Protein AF-A0A650EJQ6-F1 (afdb_monomer_lite)

Sequence (196 aa):
MEVRNNTPSFGMAFVKPKPEDISGFTKHVIKGRKPKMIARGLTQLQKQHAKDKYVDIHYLPDAKGFSVIPKANTDVDRAIIEEAMGGTSRPFYSDTVKPTKLDIVLDSTNAELEKLEKAKASKYKLGFAAVKYVAKAVREFVRIYVSPKNILPADLRAASEEATRVEQAVAKRLANDAAKEKIRIANEKLINNSLK

pLDDT: mean 74.1, std 13.62, range [30.61, 91.44]

Secondary structure (DSSP, 8-state):
---------S--SBPPPPGGGHHHHHHHHHTTS-HHHHHHHHHHHHHHHTT-SSEEEEEETTTTEEEEEE-SS-SS-HHHHHHHHTSS-EEEETTTSPPPHHHHHHHHHHHHHHHHHHTT--HHHHHHHHHHHHHHHHHHHHHHHH-GGGGS-HHHHHHHHHHHHHHHHHHHHHHHHHHHHHHHHHHHHHHHHH--

Radius of gyration: 23.93 Å; chains: 1; bounding box: 61×29×82 Å

Structure (mmCIF, N/CA/C/O backbone):
data_AF-A0A650EJQ6-F1
#
_entry.id   AF-A0A650EJQ6-F1
#
loop_
_atom_site.group_PDB
_atom_site.id
_atom_site.type_symbol
_atom_site.label_atom_id
_atom_site.label_alt_id
_atom_site.label_comp_id
_atom_site.label_asym_id
_atom_site.label_entity_id
_atom_site.label_seq_id
_atom_site.pdbx_PDB_ins_code
_atom_site.Cartn_x
_atom_site.Cartn_y
_atom_site.Cartn_z
_atom_site.occupancy
_atom_site.B_iso_or_equiv
_atom_site.auth_seq_id
_atom_site.auth_comp_id
_atom_site.auth_asym_id
_atom_site.auth_atom_id
_atom_site.pdbx_PDB_model_num
ATOM 1 N N . MET A 1 1 ? -20.949 2.215 -27.165 1.00 43.81 1 MET A N 1
ATOM 2 C CA . MET A 1 1 ? -19.519 2.591 -27.090 1.00 43.81 1 MET A CA 1
ATOM 3 C C . MET A 1 1 ? -19.429 4.013 -26.569 1.00 43.81 1 MET A C 1
ATOM 5 O O . MET A 1 1 ? -20.394 4.739 -26.737 1.00 43.81 1 MET A O 1
ATOM 9 N N . GLU A 1 2 ? -18.289 4.353 -25.964 1.00 30.61 2 GLU A N 1
ATOM 10 C CA . GLU A 1 2 ? -17.956 5.589 -25.228 1.00 30.61 2 GLU A CA 1
ATOM 11 C C . GLU A 1 2 ? -18.207 5.555 -23.711 1.00 30.61 2 GLU A C 1
ATOM 13 O O . GLU A 1 2 ? -19.160 6.121 -23.188 1.00 30.61 2 GLU A O 1
ATOM 18 N N . VAL A 1 3 ? -17.261 4.951 -22.983 1.00 33.47 3 VAL A N 1
ATOM 19 C CA . VAL A 1 3 ? -16.969 5.334 -21.593 1.00 33.47 3 VAL A CA 1
ATOM 20 C C . VAL A 1 3 ? -15.795 6.307 -21.659 1.00 33.47 3 VAL A C 1
ATOM 22 O O . VAL A 1 3 ? -14.631 5.909 -21.660 1.00 33.47 3 VAL A O 1
ATOM 25 N N . ARG A 1 4 ? -16.110 7.593 -21.836 1.00 30.88 4 ARG A N 1
ATOM 26 C CA . ARG A 1 4 ? -15.128 8.681 -21.866 1.00 30.88 4 ARG A CA 1
ATOM 27 C C . ARG A 1 4 ? -14.734 9.097 -20.447 1.00 30.88 4 ARG A C 1
ATOM 29 O O . ARG A 1 4 ? -15.582 9.414 -19.624 1.00 30.88 4 ARG A O 1
ATOM 36 N N . ASN A 1 5 ? -13.418 9.169 -20.263 1.00 39.69 5 ASN A N 1
ATOM 37 C CA . ASN A 1 5 ? -12.671 10.062 -19.379 1.00 39.69 5 ASN A CA 1
ATOM 38 C C . ASN A 1 5 ? -12.998 10.047 -17.882 1.00 39.69 5 ASN A C 1
ATOM 40 O O . ASN A 1 5 ? -13.670 10.928 -17.359 1.00 39.69 5 ASN A O 1
ATOM 44 N N . ASN A 1 6 ? -12.309 9.156 -17.171 1.00 38.00 6 ASN A N 1
ATOM 45 C CA . ASN A 1 6 ? -11.733 9.500 -15.874 1.00 38.00 6 ASN A CA 1
ATOM 46 C C . ASN A 1 6 ? -10.222 9.290 -15.964 1.00 38.00 6 ASN A C 1
ATOM 48 O O . ASN A 1 6 ? -9.695 8.284 -15.506 1.00 38.00 6 ASN A O 1
ATOM 52 N N . THR A 1 7 ? -9.527 10.219 -16.613 1.00 41.50 7 THR A N 1
ATOM 53 C CA . THR A 1 7 ? -8.073 10.353 -16.499 1.00 41.50 7 THR A CA 1
ATOM 54 C C . THR A 1 7 ? -7.791 11.109 -15.201 1.00 41.50 7 THR A C 1
ATOM 56 O O . THR A 1 7 ? -8.083 12.306 -15.136 1.00 41.50 7 THR A O 1
ATOM 59 N N . PRO A 1 8 ? -7.231 10.489 -14.146 1.00 40.75 8 PRO A N 1
ATOM 60 C CA . PRO A 1 8 ? -6.694 11.259 -13.044 1.00 40.75 8 PRO A CA 1
ATOM 61 C C . PRO A 1 8 ? -5.364 11.849 -13.516 1.00 40.75 8 PRO A C 1
ATOM 63 O O . PRO A 1 8 ? -4.387 11.140 -13.752 1.00 40.75 8 PRO A O 1
ATOM 66 N N . SER A 1 9 ? -5.374 13.168 -13.687 1.00 33.31 9 SER A N 1
ATOM 67 C CA . SER A 1 9 ? -4.204 14.041 -13.749 1.00 33.31 9 SER A CA 1
ATOM 68 C C . SER A 1 9 ? -3.118 13.605 -12.752 1.00 33.31 9 SER A C 1
ATOM 70 O O . SER A 1 9 ? -3.412 13.415 -11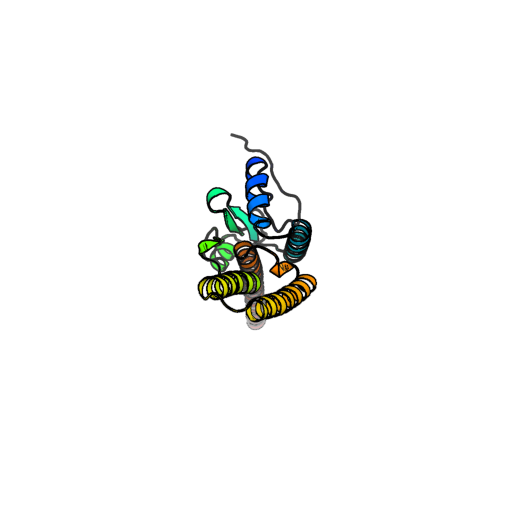.576 1.00 33.31 9 SER A O 1
ATOM 72 N N . PHE A 1 10 ? -1.885 13.486 -13.253 1.00 32.34 10 PHE A N 1
ATOM 73 C CA . PHE A 1 10 ? -0.589 13.484 -12.561 1.00 32.34 10 PHE A CA 1
ATOM 74 C C . PHE A 1 10 ? -0.594 13.280 -11.029 1.00 32.34 10 PHE A C 1
ATOM 76 O O . PHE A 1 10 ? -0.953 14.172 -10.264 1.00 32.34 10 PHE A O 1
ATOM 83 N N . GLY A 1 11 ? -0.041 12.144 -10.583 1.00 39.38 11 GLY A N 1
ATOM 84 C CA . GLY A 1 11 ? 0.554 12.023 -9.244 1.00 39.38 11 GLY A CA 1
ATOM 85 C C . GLY A 1 11 ? -0.337 11.503 -8.114 1.00 39.38 11 GLY A C 1
ATOM 86 O O . GLY A 1 11 ? -0.018 11.745 -6.950 1.00 39.38 11 GLY A O 1
ATOM 87 N N . MET A 1 12 ? -1.425 10.780 -8.393 1.00 50.41 12 MET A N 1
ATOM 88 C CA . MET A 1 12 ? -2.159 10.093 -7.326 1.00 50.41 12 MET A CA 1
ATOM 89 C C . MET A 1 12 ? -1.804 8.612 -7.268 1.00 50.41 12 MET A C 1
ATOM 91 O O . MET A 1 12 ? -2.312 7.832 -8.052 1.00 50.41 12 MET A O 1
ATOM 95 N N . ALA A 1 13 ? -1.030 8.244 -6.249 1.00 60.66 13 ALA A N 1
ATOM 96 C CA . ALA A 1 13 ? -0.775 6.885 -5.757 1.00 60.66 13 ALA A CA 1
ATOM 97 C C . ALA A 1 13 ? -2.003 5.986 -5.514 1.00 60.66 13 ALA A C 1
ATOM 99 O O . ALA A 1 13 ? -1.878 4.833 -5.098 1.00 60.66 13 ALA A O 1
ATOM 100 N N . PHE A 1 14 ? -3.192 6.573 -5.597 1.00 72.44 14 PHE A N 1
ATOM 101 C CA . PHE A 1 14 ? -4.437 6.011 -5.124 1.00 72.44 14 PHE A CA 1
ATOM 102 C C . PHE A 1 14 ? -5.493 6.221 -6.190 1.00 72.44 14 PHE A C 1
ATOM 104 O O . PHE A 1 14 ? -5.837 7.362 -6.514 1.00 72.44 14 PHE A O 1
ATOM 111 N N . VAL A 1 15 ? -6.062 5.129 -6.684 1.00 77.94 15 VAL A N 1
ATOM 112 C CA . VAL A 1 15 ? -7.260 5.208 -7.508 1.00 77.94 15 VAL A CA 1
ATOM 113 C C . VAL A 1 15 ? -8.392 5.669 -6.603 1.00 77.94 15 VAL A C 1
ATOM 115 O O . VAL A 1 15 ? -8.727 5.011 -5.614 1.00 77.94 15 VAL A O 1
ATOM 118 N N . LYS A 1 16 ? -8.957 6.840 -6.912 1.00 76.62 16 LYS A N 1
ATOM 119 C CA . LYS A 1 16 ? -10.081 7.386 -6.152 1.00 76.62 16 LYS A CA 1
ATOM 120 C C . LYS A 1 16 ? -11.235 6.371 -6.194 1.00 76.62 16 LYS A C 1
ATOM 122 O O . LYS A 1 16 ? -11.659 6.023 -7.297 1.00 76.62 16 LYS A O 1
ATOM 127 N N . PRO A 1 17 ? -11.760 5.922 -5.036 1.00 78.38 17 PRO A N 1
ATOM 128 C CA . PRO A 1 17 ? -12.937 5.064 -5.011 1.00 78.38 17 PRO A CA 1
ATOM 129 C C . PRO A 1 17 ? -14.102 5.728 -5.747 1.00 78.38 17 PRO A C 1
ATOM 131 O O . PRO A 1 17 ? -14.253 6.957 -5.701 1.00 78.38 17 PRO A O 1
ATOM 134 N N . LYS A 1 18 ? -14.935 4.925 -6.414 1.00 79.38 18 LYS A N 1
ATOM 135 C CA . LYS A 1 18 ? -16.145 5.434 -7.066 1.00 79.38 18 LYS A CA 1
ATOM 136 C C . LYS A 1 18 ? -17.071 6.065 -6.021 1.00 79.38 18 LYS A C 1
ATOM 138 O O . LYS A 1 18 ? -17.028 5.641 -4.866 1.00 79.38 18 LYS A O 1
ATOM 143 N N . PRO A 1 19 ? -17.915 7.047 -6.392 1.00 79.12 19 PRO A N 1
ATOM 144 C CA . PRO A 1 19 ? -18.806 7.730 -5.450 1.00 79.12 19 PRO A CA 1
ATOM 145 C C . PRO A 1 19 ? -19.622 6.780 -4.563 1.00 79.12 19 PRO A C 1
ATOM 147 O O . PRO A 1 19 ? -19.744 7.013 -3.363 1.00 79.12 19 PRO A O 1
ATOM 150 N N . GLU A 1 20 ? -20.099 5.683 -5.148 1.00 81.69 20 GLU A N 1
ATOM 151 C CA . GLU A 1 20 ? -20.875 4.626 -4.489 1.00 81.69 20 GLU A CA 1
ATOM 152 C C . GLU A 1 20 ? -20.070 3.893 -3.395 1.00 81.69 20 GLU A 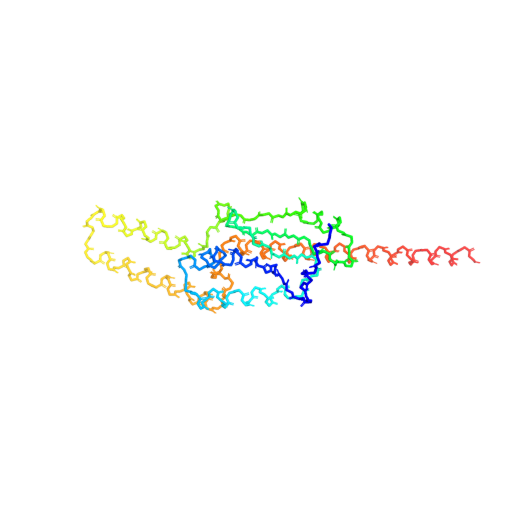C 1
ATOM 154 O O . GLU A 1 20 ? -20.598 3.573 -2.329 1.00 81.69 20 GLU A O 1
ATOM 159 N N . ASP A 1 21 ? -18.759 3.732 -3.595 1.00 79.88 21 ASP A N 1
ATOM 160 C CA . ASP A 1 21 ? -17.861 2.977 -2.716 1.00 79.88 21 ASP A CA 1
ATOM 161 C C . ASP A 1 21 ? -17.230 3.832 -1.604 1.00 79.88 21 ASP A C 1
ATOM 163 O O . ASP A 1 21 ? -16.654 3.294 -0.653 1.00 79.88 21 ASP A O 1
ATOM 167 N N . ILE A 1 22 ? -17.336 5.169 -1.674 1.00 79.19 22 ILE A N 1
ATOM 168 C CA . ILE A 1 22 ? -16.698 6.098 -0.716 1.00 79.19 22 ILE A CA 1
ATOM 169 C C . ILE A 1 22 ? -17.150 5.818 0.720 1.00 79.19 22 ILE A C 1
ATOM 171 O O . ILE A 1 22 ? -16.342 5.883 1.651 1.00 79.19 22 ILE A O 1
ATOM 175 N N . SER A 1 23 ? -18.430 5.499 0.918 1.00 79.81 23 SER A N 1
ATOM 176 C CA . SER A 1 23 ? -18.977 5.180 2.241 1.00 79.81 23 SER A CA 1
ATOM 177 C C . SER A 1 23 ? -18.362 3.894 2.804 1.00 79.81 23 SER A C 1
ATOM 179 O O . SER A 1 23 ? -17.947 3.861 3.966 1.00 79.81 23 SER A O 1
ATOM 181 N N . GLY A 1 24 ? -18.231 2.860 1.965 1.00 81.44 24 GLY A N 1
ATOM 182 C CA . GLY A 1 24 ? -17.590 1.590 2.312 1.00 81.44 24 GLY A CA 1
ATOM 183 C C . GLY A 1 24 ? -16.111 1.767 2.644 1.00 81.44 24 GLY A C 1
ATOM 184 O O . GLY A 1 24 ? -15.674 1.377 3.729 1.00 81.44 24 GLY A O 1
ATOM 185 N N . PHE A 1 25 ? -15.377 2.468 1.776 1.00 82.81 25 PHE A N 1
ATOM 186 C CA . PHE A 1 25 ? -13.978 2.834 1.988 1.00 82.81 25 PHE A CA 1
ATOM 187 C C . PHE A 1 25 ? -13.786 3.564 3.318 1.00 82.81 25 PHE A C 1
ATOM 189 O O . PHE A 1 25 ? -12.964 3.163 4.137 1.00 82.81 25 PHE A O 1
ATOM 196 N N . THR A 1 26 ? -14.583 4.605 3.567 1.00 80.12 26 THR A N 1
ATOM 197 C CA . THR A 1 26 ? -14.476 5.446 4.765 1.00 80.12 26 THR A CA 1
ATOM 198 C C . THR A 1 26 ? -14.729 4.642 6.039 1.00 80.12 26 THR A C 1
ATOM 200 O O . THR A 1 26 ? -13.956 4.738 6.993 1.00 80.12 26 THR A O 1
ATOM 203 N N . LYS A 1 27 ? -15.772 3.801 6.051 1.00 83.00 27 LYS A N 1
ATOM 204 C CA . LYS A 1 27 ? -16.064 2.895 7.174 1.00 83.00 27 LYS A CA 1
ATOM 205 C C . LYS A 1 27 ? -14.924 1.913 7.414 1.00 83.00 27 LYS A C 1
ATOM 207 O O . LYS A 1 27 ? -14.583 1.658 8.566 1.00 83.00 27 LYS A O 1
ATOM 212 N N . HIS A 1 28 ? -14.333 1.395 6.341 1.00 80.94 28 HIS A N 1
ATOM 213 C CA . HIS A 1 28 ? -13.216 0.461 6.407 1.00 80.94 28 HIS A CA 1
ATOM 214 C C . HIS A 1 28 ? -11.974 1.102 7.025 1.00 80.94 28 HIS A C 1
ATOM 216 O O . HIS A 1 28 ? -11.461 0.617 8.032 1.00 80.94 28 HIS A O 1
ATOM 222 N N . VAL A 1 29 ? -11.539 2.249 6.494 1.00 79.56 29 VAL A N 1
ATOM 223 C CA . VAL A 1 29 ? -10.309 2.901 6.963 1.00 79.56 29 VAL A CA 1
ATOM 224 C C . VAL A 1 29 ? -10.433 3.512 8.360 1.00 79.56 29 VAL A C 1
ATOM 226 O O . VAL A 1 29 ? -9.428 3.631 9.055 1.00 79.56 29 VAL A O 1
ATOM 229 N N . ILE A 1 30 ? -11.642 3.879 8.799 1.00 79.88 30 ILE A N 1
ATOM 230 C CA . ILE A 1 30 ? -11.899 4.471 10.126 1.00 79.88 30 ILE A CA 1
ATOM 231 C C . ILE A 1 30 ? -12.212 3.411 11.193 1.00 79.88 30 ILE A C 1
ATOM 233 O O . ILE A 1 30 ? -12.217 3.737 12.380 1.00 79.88 30 ILE A O 1
ATOM 237 N N . LYS A 1 31 ? -12.436 2.141 10.830 1.00 76.62 31 LYS A N 1
ATOM 238 C CA . LYS A 1 31 ? -12.862 1.088 11.766 1.00 76.62 31 LYS A CA 1
ATOM 239 C C . LYS A 1 31 ? -11.972 1.037 13.020 1.00 76.62 31 LYS A C 1
ATOM 241 O O . LYS A 1 31 ? -10.784 0.737 12.946 1.00 76.62 31 LYS A O 1
ATOM 246 N N . GLY A 1 32 ? -12.561 1.355 14.178 1.00 65.56 32 GLY A N 1
ATOM 247 C CA . GLY A 1 32 ? -11.879 1.351 15.481 1.00 65.56 32 GLY A CA 1
ATOM 248 C C . GLY A 1 32 ? -10.852 2.474 15.699 1.00 65.56 32 GLY A C 1
ATOM 249 O O . GLY A 1 32 ? -10.081 2.413 16.655 1.00 65.56 32 GLY A O 1
ATOM 250 N N . ARG A 1 33 ? -10.797 3.496 14.832 1.00 71.88 33 ARG A N 1
ATOM 251 C CA . ARG A 1 33 ? -9.742 4.528 14.822 1.00 71.88 33 ARG A CA 1
ATOM 252 C C . ARG A 1 33 ? -10.324 5.939 14.688 1.00 71.88 33 ARG A C 1
ATOM 254 O O . ARG A 1 33 ? -11.418 6.149 14.179 1.00 71.88 33 ARG A O 1
ATOM 261 N N . LYS A 1 34 ? -9.585 6.955 15.156 1.00 72.69 34 LYS A N 1
ATOM 262 C CA . LYS A 1 34 ? -10.030 8.361 15.072 1.00 72.69 34 LYS A CA 1
ATOM 263 C C . LYS A 1 34 ? -9.904 8.887 13.628 1.00 72.69 34 LYS A C 1
ATOM 265 O O . LYS A 1 34 ? -8.783 8.882 13.109 1.00 72.69 34 LYS A O 1
ATOM 270 N N . PRO A 1 35 ? -10.966 9.460 13.018 1.00 74.31 35 PRO A N 1
ATOM 271 C CA . PRO A 1 35 ? -10.944 9.946 11.630 1.00 74.31 35 PRO A CA 1
ATOM 272 C C . PRO A 1 35 ? -9.778 10.892 11.312 1.00 74.31 35 PRO A C 1
ATOM 274 O O . PRO A 1 35 ? -9.086 10.733 10.310 1.00 74.31 35 PRO A O 1
ATOM 277 N N . LYS A 1 36 ? -9.488 11.837 12.218 1.00 72.19 36 LYS A N 1
ATOM 278 C CA . LYS A 1 36 ? -8.396 12.814 12.062 1.00 72.19 36 LYS A CA 1
ATOM 279 C C . LYS A 1 36 ? -7.013 12.160 11.946 1.00 72.19 36 LYS A C 1
ATOM 281 O O . LYS A 1 36 ? -6.136 12.693 11.272 1.00 72.19 36 LYS A O 1
ATOM 286 N N . MET A 1 37 ? -6.806 11.020 12.602 1.00 69.50 37 MET A N 1
ATOM 287 C CA . MET A 1 37 ? -5.539 10.290 12.538 1.00 69.50 37 MET A CA 1
ATOM 288 C C . MET A 1 37 ? -5.421 9.487 11.245 1.00 69.50 37 MET A C 1
ATOM 290 O O . MET A 1 37 ? -4.364 9.502 10.622 1.00 69.50 37 MET A O 1
ATOM 294 N N . ILE A 1 38 ? -6.515 8.857 10.811 1.00 76.38 38 ILE A N 1
ATOM 295 C CA . ILE A 1 38 ? -6.591 8.166 9.519 1.00 76.38 38 ILE A CA 1
ATOM 296 C C . ILE A 1 38 ? -6.307 9.133 8.375 1.00 76.38 38 ILE A C 1
ATOM 298 O O . ILE A 1 38 ? -5.461 8.838 7.540 1.00 76.38 38 ILE A O 1
ATOM 302 N N . ALA A 1 39 ? -6.914 10.323 8.390 1.00 74.94 39 ALA A N 1
ATOM 303 C CA . ALA A 1 39 ? -6.644 11.360 7.398 1.00 74.94 39 ALA A CA 1
ATOM 304 C C . ALA A 1 39 ? -5.145 11.703 7.317 1.00 74.94 39 ALA A C 1
ATOM 306 O O . ALA A 1 39 ? -4.581 11.730 6.230 1.00 74.94 39 ALA A O 1
ATOM 307 N N . ARG A 1 40 ? -4.467 11.873 8.463 1.00 74.88 40 ARG A N 1
ATOM 308 C CA . ARG A 1 40 ? -3.011 12.110 8.505 1.00 74.88 40 ARG A CA 1
ATOM 309 C C . ARG A 1 40 ? -2.207 10.943 7.929 1.00 74.88 40 ARG A C 1
ATOM 311 O O . ARG A 1 40 ? -1.258 11.182 7.185 1.00 74.88 40 ARG A O 1
ATOM 318 N N . GLY A 1 41 ? -2.573 9.705 8.264 1.00 75.38 41 GLY A N 1
ATOM 319 C CA . GLY A 1 41 ? -1.947 8.503 7.711 1.00 75.38 41 GLY A CA 1
ATOM 320 C C . GLY A 1 41 ? -2.109 8.425 6.191 1.00 75.38 41 GLY A C 1
ATOM 321 O O . GLY A 1 41 ? -1.124 8.234 5.482 1.00 75.38 41 GLY A O 1
ATOM 322 N N . LEU A 1 42 ? -3.324 8.668 5.688 1.00 80.00 42 LEU A N 1
ATOM 323 C CA . LEU A 1 42 ? -3.632 8.675 4.257 1.00 80.00 42 LEU A CA 1
ATOM 324 C C . LEU A 1 42 ? -2.856 9.773 3.528 1.00 80.00 42 LEU A C 1
ATOM 326 O O . LEU A 1 42 ? -2.256 9.502 2.494 1.00 80.00 42 LEU A O 1
ATOM 330 N N . THR A 1 43 ? -2.771 10.981 4.093 1.00 79.88 43 THR A N 1
ATOM 331 C CA . THR A 1 43 ? -1.955 12.065 3.526 1.00 79.88 43 THR A CA 1
ATOM 332 C C . THR A 1 43 ? -0.477 11.684 3.439 1.00 79.88 43 THR A C 1
ATOM 334 O O . THR A 1 43 ? 0.191 12.022 2.465 1.00 79.88 43 THR A O 1
ATOM 337 N N . GLN A 1 44 ? 0.072 10.985 4.436 1.00 79.44 44 GLN A N 1
ATOM 338 C CA . GLN A 1 44 ? 1.464 10.533 4.377 1.00 79.44 44 GLN A CA 1
ATOM 339 C C . GLN A 1 44 ? 1.692 9.439 3.339 1.00 79.44 44 GLN A C 1
ATOM 341 O O . GLN A 1 44 ? 2.727 9.454 2.675 1.00 79.44 44 GLN A O 1
ATOM 346 N N . LEU A 1 45 ? 0.749 8.508 3.202 1.00 82.62 45 LEU A N 1
ATOM 347 C CA . LEU A 1 45 ? 0.798 7.474 2.175 1.00 82.62 45 LEU A CA 1
ATOM 348 C C . LEU A 1 45 ? 0.729 8.111 0.782 1.00 82.62 45 LEU A C 1
ATOM 350 O O . LEU A 1 45 ? 1.592 7.848 -0.049 1.00 82.62 45 LEU A O 1
ATOM 354 N N . GLN A 1 46 ? -0.207 9.038 0.562 1.00 82.88 46 GLN A N 1
ATOM 355 C CA . GLN A 1 46 ? -0.296 9.809 -0.681 1.00 82.88 46 GLN A CA 1
ATOM 356 C C . GLN A 1 46 ? 1.015 10.533 -0.993 1.00 82.88 46 GLN A C 1
ATOM 358 O O . GLN A 1 46 ? 1.491 10.462 -2.116 1.00 82.88 46 GLN A O 1
ATOM 363 N N . LYS A 1 47 ? 1.644 11.179 -0.002 1.00 82.25 47 LYS A N 1
ATOM 364 C CA . LYS A 1 47 ? 2.947 11.840 -0.187 1.00 82.25 47 LYS A CA 1
ATOM 365 C C . LYS A 1 47 ? 4.075 10.868 -0.530 1.00 82.25 47 LYS A C 1
ATOM 367 O O . LYS A 1 47 ? 4.927 11.221 -1.336 1.00 82.25 47 LYS A O 1
ATOM 372 N N . GLN A 1 48 ? 4.106 9.688 0.093 1.00 82.19 48 GLN A N 1
ATOM 373 C CA . GLN A 1 48 ? 5.129 8.671 -0.176 1.00 82.19 48 GLN A CA 1
ATOM 374 C C . GLN A 1 48 ? 5.075 8.211 -1.630 1.00 82.19 48 GLN A C 1
ATOM 376 O O . GLN A 1 48 ? 6.112 8.124 -2.275 1.00 82.19 48 GLN A O 1
ATOM 381 N N . HIS A 1 49 ? 3.867 7.966 -2.119 1.00 84.31 49 HIS A N 1
ATOM 382 C CA . HIS A 1 49 ? 3.633 7.349 -3.416 1.00 84.31 49 HIS A CA 1
ATOM 383 C C . HIS A 1 49 ? 3.282 8.367 -4.517 1.00 84.31 49 HIS A C 1
ATOM 385 O O . HIS A 1 49 ? 2.985 8.004 -5.650 1.00 84.31 49 HIS A O 1
ATOM 391 N N . ALA A 1 50 ? 3.323 9.672 -4.220 1.00 81.38 50 ALA A N 1
ATOM 392 C CA . ALA A 1 50 ? 3.022 10.733 -5.189 1.00 81.38 50 ALA A CA 1
ATOM 393 C C . ALA A 1 50 ? 3.950 10.708 -6.417 1.00 81.38 50 ALA A C 1
ATOM 395 O O . ALA A 1 50 ? 3.601 11.240 -7.469 1.00 81.38 50 ALA A O 1
ATOM 396 N N . LYS A 1 51 ? 5.145 10.125 -6.263 1.00 82.56 51 LYS A N 1
ATOM 397 C CA . LYS A 1 51 ? 6.178 10.027 -7.302 1.00 82.56 51 LYS A CA 1
ATOM 398 C C . LYS A 1 51 ? 6.272 8.640 -7.941 1.00 82.56 51 LYS A C 1
ATOM 400 O O . LYS A 1 51 ? 7.139 8.455 -8.792 1.00 82.56 51 LYS A O 1
ATOM 405 N N . ASP A 1 52 ? 5.424 7.701 -7.533 1.00 84.81 52 ASP A N 1
ATOM 406 C CA . ASP A 1 52 ? 5.405 6.351 -8.090 1.00 84.81 52 ASP A CA 1
ATOM 407 C C . ASP A 1 52 ? 5.050 6.421 -9.572 1.00 84.81 52 ASP A C 1
ATOM 409 O O . ASP A 1 52 ? 4.176 7.199 -9.980 1.00 84.81 52 ASP A O 1
ATOM 413 N N . LYS A 1 53 ? 5.742 5.638 -10.396 1.00 84.62 53 LYS A N 1
ATOM 414 C CA . LYS A 1 53 ? 5.643 5.732 -11.857 1.00 84.62 53 LYS A CA 1
ATOM 415 C C . LYS A 1 53 ? 4.909 4.562 -12.487 1.00 84.62 53 LYS A C 1
ATOM 417 O O . LYS A 1 53 ? 4.340 4.735 -13.557 1.00 84.62 53 LYS A O 1
ATOM 422 N N . TYR A 1 54 ? 4.890 3.411 -11.832 1.00 86.69 54 TYR A N 1
ATOM 423 C CA . TYR A 1 54 ? 4.537 2.133 -12.436 1.00 86.69 54 TYR A CA 1
ATOM 424 C C . TYR A 1 54 ? 3.279 1.507 -11.840 1.00 86.69 54 TYR A C 1
ATOM 426 O O . TYR A 1 54 ? 2.578 0.794 -12.556 1.00 86.69 54 TYR A O 1
ATOM 434 N N . VAL A 1 55 ? 2.961 1.768 -10.571 1.00 88.31 55 VAL A N 1
ATOM 435 C CA . VAL A 1 55 ? 1.806 1.151 -9.896 1.00 88.31 55 VAL A CA 1
ATOM 436 C C . VAL A 1 55 ? 0.933 2.149 -9.140 1.00 88.31 55 VAL A C 1
ATOM 438 O O . VAL A 1 55 ? 1.388 3.217 -8.734 1.00 88.31 55 VAL A O 1
ATOM 441 N N . ASP A 1 56 ? -0.329 1.769 -8.944 1.00 87.62 56 ASP A N 1
ATOM 442 C CA . ASP A 1 56 ? -1.319 2.460 -8.121 1.00 87.62 56 ASP A CA 1
ATOM 443 C C . ASP A 1 56 ? -1.955 1.509 -7.101 1.00 87.62 56 ASP A C 1
ATOM 445 O O . ASP A 1 56 ? -2.029 0.295 -7.304 1.00 87.62 56 ASP A O 1
ATOM 449 N N . ILE A 1 57 ? -2.467 2.078 -6.007 1.00 87.88 57 ILE A N 1
ATOM 450 C CA . ILE A 1 57 ? -3.250 1.357 -5.001 1.00 87.88 57 ILE A CA 1
ATOM 451 C C . ILE A 1 57 ? -4.743 1.599 -5.257 1.00 87.88 57 ILE A C 1
ATOM 453 O O . IL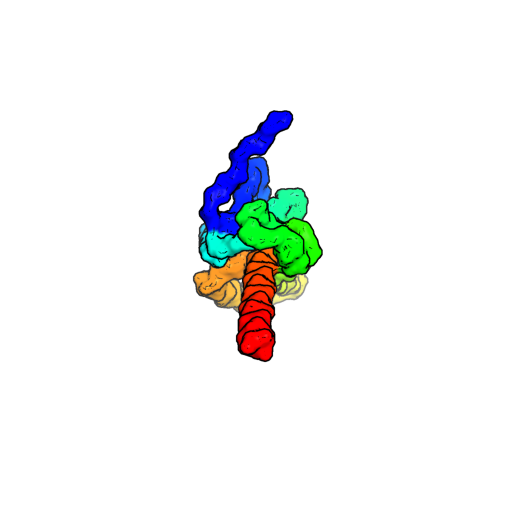E A 1 57 ? -5.210 2.737 -5.318 1.00 87.88 57 ILE A O 1
ATOM 457 N N . HIS A 1 58 ? -5.509 0.521 -5.373 1.00 86.88 58 HIS A N 1
ATOM 458 C CA . HIS A 1 58 ? -6.941 0.517 -5.648 1.00 86.88 58 HIS A CA 1
ATOM 459 C C . HIS A 1 58 ? -7.719 -0.103 -4.482 1.00 86.88 58 HIS A C 1
ATOM 461 O O . HIS A 1 58 ? -7.324 -1.131 -3.941 1.00 86.88 58 HIS A O 1
ATOM 467 N N . TYR A 1 59 ? -8.828 0.517 -4.078 1.00 85.19 59 TYR A N 1
ATOM 468 C CA . TYR A 1 59 ? -9.717 -0.042 -3.058 1.00 85.19 59 TYR A CA 1
ATOM 469 C C . TYR A 1 59 ? -10.628 -1.117 -3.662 1.00 85.19 59 TYR A C 1
ATOM 471 O O . TYR A 1 59 ? -11.216 -0.904 -4.717 1.00 85.19 59 TYR A O 1
ATOM 479 N N . LEU A 1 60 ? -10.762 -2.252 -2.976 1.00 84.94 60 LEU A N 1
ATOM 480 C CA . LEU A 1 60 ? -11.655 -3.345 -3.351 1.00 84.94 60 LEU A CA 1
ATOM 481 C C . LEU A 1 60 ? -12.914 -3.294 -2.466 1.00 84.94 60 LEU A C 1
ATOM 483 O O . LEU A 1 60 ? -12.836 -3.714 -1.305 1.00 84.94 60 LEU A O 1
ATOM 487 N N . PRO A 1 61 ? -14.056 -2.787 -2.969 1.00 75.75 61 PRO A N 1
ATOM 488 C CA . PRO A 1 61 ? -15.265 -2.607 -2.164 1.00 75.75 61 PRO A CA 1
ATOM 489 C C . PRO A 1 61 ? -15.870 -3.936 -1.695 1.00 75.75 61 PRO A C 1
ATOM 491 O O . PRO A 1 61 ? -16.193 -4.070 -0.513 1.00 75.75 61 PRO A O 1
ATOM 494 N N . ASP A 1 62 ? -15.932 -4.942 -2.573 1.00 76.00 62 ASP A N 1
ATOM 495 C CA . ASP A 1 62 ? -16.543 -6.247 -2.274 1.00 76.00 62 ASP A CA 1
ATOM 496 C C . ASP A 1 62 ? -15.757 -7.032 -1.220 1.00 76.00 62 ASP A C 1
ATOM 498 O O . ASP A 1 62 ? -16.320 -7.652 -0.320 1.00 76.00 62 ASP A O 1
ATOM 502 N N . ALA A 1 63 ? -14.429 -6.959 -1.305 1.00 70.25 63 ALA A N 1
ATOM 503 C CA . ALA A 1 63 ? -13.522 -7.711 -0.449 1.00 70.25 63 ALA A CA 1
ATOM 504 C C . ALA A 1 63 ? -12.986 -6.904 0.745 1.00 70.25 63 ALA A C 1
ATOM 506 O O . ALA A 1 63 ? -12.166 -7.417 1.506 1.00 70.25 63 ALA A O 1
ATOM 507 N N . LYS A 1 64 ? -13.419 -5.640 0.900 1.00 75.25 64 LYS A N 1
ATOM 508 C CA . LYS A 1 64 ? -12.963 -4.697 1.940 1.00 75.25 64 LYS A CA 1
ATOM 509 C C . LYS A 1 64 ? -11.440 -4.738 2.108 1.00 75.25 64 LYS A C 1
ATOM 511 O O . LYS A 1 64 ? -10.914 -5.011 3.188 1.00 75.25 64 LYS A O 1
ATOM 516 N N . GLY A 1 65 ? -10.753 -4.522 0.993 1.00 84.75 65 GLY A N 1
ATOM 517 C CA . GLY A 1 65 ? -9.307 -4.656 0.890 1.00 84.75 65 GLY A CA 1
ATOM 518 C C . GLY A 1 65 ? -8.701 -3.642 -0.065 1.00 84.75 65 GLY A C 1
ATOM 519 O O . GLY A 1 65 ? -9.369 -2.716 -0.530 1.00 84.75 65 GLY A O 1
ATOM 520 N N . PHE A 1 66 ? -7.430 -3.839 -0.388 1.00 87.00 66 PHE A N 1
ATOM 521 C CA . PHE A 1 66 ? -6.701 -3.014 -1.345 1.00 87.00 66 PHE A CA 1
ATOM 522 C C . PHE A 1 66 ? -5.987 -3.893 -2.357 1.00 87.00 66 PHE A C 1
ATOM 524 O O . PHE A 1 66 ? -5.582 -5.002 -2.043 1.00 87.00 66 PHE A O 1
ATOM 531 N N . SER A 1 67 ? -5.803 -3.403 -3.572 1.00 88.81 67 SER A N 1
ATOM 532 C CA . SER A 1 67 ? -5.014 -4.068 -4.596 1.00 88.81 67 SER A CA 1
ATOM 533 C C . SER A 1 67 ? -3.975 -3.118 -5.153 1.00 88.81 67 SER A C 1
ATOM 535 O O . SER A 1 67 ? -4.260 -1.943 -5.361 1.00 88.81 67 SER A O 1
ATOM 537 N N . VAL A 1 68 ? -2.778 -3.634 -5.400 1.00 87.62 68 VAL A N 1
ATOM 538 C CA . VAL A 1 68 ? -1.785 -2.946 -6.224 1.00 87.62 68 VAL A CA 1
ATOM 539 C C . VAL A 1 68 ? -2.047 -3.326 -7.678 1.00 87.62 68 VAL A C 1
ATOM 541 O O . VAL A 1 68 ? -2.208 -4.512 -7.983 1.00 87.62 68 VAL A O 1
ATOM 544 N N . ILE A 1 69 ? -2.128 -2.324 -8.550 1.00 88.00 69 ILE A N 1
ATOM 545 C CA . ILE A 1 69 ? -2.369 -2.488 -9.986 1.00 88.00 69 ILE A CA 1
ATOM 546 C C . ILE A 1 69 ? -1.342 -1.693 -10.805 1.00 88.00 69 ILE A C 1
ATOM 548 O O . ILE A 1 69 ? -0.862 -0.663 -10.327 1.00 88.00 69 ILE A O 1
ATOM 552 N N . PRO A 1 70 ? -1.009 -2.116 -12.036 1.00 87.19 70 PRO A N 1
ATOM 553 C CA . PRO A 1 70 ? -0.156 -1.342 -12.925 1.00 87.19 70 PRO A CA 1
ATOM 554 C C . PRO A 1 70 ? -0.858 -0.056 -13.361 1.00 87.19 70 PRO A C 1
ATOM 556 O O . PRO A 1 70 ? -2.071 -0.040 -13.599 1.00 87.19 70 PRO A O 1
ATOM 559 N N . LYS A 1 71 ? -0.086 1.015 -13.524 1.00 87.00 71 LYS A N 1
ATOM 560 C CA . LYS A 1 71 ? -0.562 2.256 -14.135 1.00 87.00 71 LYS A CA 1
ATOM 561 C C . LYS A 1 71 ? -0.900 2.031 -15.605 1.00 87.00 71 LYS A C 1
ATOM 563 O O . LYS A 1 71 ? -0.206 1.312 -16.314 1.00 87.00 71 LYS A O 1
ATOM 568 N N . ALA A 1 72 ? -1.966 2.677 -16.074 1.00 76.81 72 ALA A N 1
ATOM 569 C CA . ALA A 1 72 ? -2.417 2.528 -17.459 1.00 76.81 72 ALA A CA 1
ATOM 570 C C . ALA A 1 72 ? -1.464 3.178 -18.481 1.00 76.81 72 ALA A C 1
ATOM 572 O O . ALA A 1 72 ? -1.368 2.703 -19.607 1.00 76.81 72 ALA A O 1
ATOM 573 N N . ASN A 1 73 ? -0.760 4.244 -18.082 1.00 74.69 73 ASN A N 1
ATOM 574 C CA . ASN A 1 73 ? 0.088 5.052 -18.960 1.00 74.69 73 ASN A CA 1
ATOM 575 C C . ASN A 1 73 ? 1.523 5.096 -18.425 1.00 74.69 73 ASN A C 1
ATOM 577 O O . ASN A 1 73 ? 1.947 6.106 -17.860 1.00 74.69 73 ASN A O 1
ATOM 581 N N . THR A 1 74 ? 2.245 3.988 -18.565 1.00 79.25 74 THR A N 1
ATOM 582 C CA . THR A 1 74 ? 3.658 3.886 -18.186 1.00 79.25 74 THR A CA 1
ATOM 583 C C . THR A 1 74 ? 4.559 3.995 -19.408 1.00 79.25 74 THR A C 1
ATOM 585 O O . THR A 1 74 ? 4.205 3.568 -20.502 1.00 79.25 74 THR A O 1
ATOM 588 N N . ASP A 1 75 ? 5.748 4.554 -19.210 1.00 79.75 75 ASP A N 1
ATOM 589 C CA . ASP A 1 75 ? 6.847 4.611 -20.183 1.00 79.75 75 ASP A CA 1
ATOM 590 C C . ASP A 1 75 ? 7.553 3.256 -20.376 1.00 79.75 75 ASP A C 1
ATOM 592 O O . ASP A 1 75 ? 8.434 3.114 -21.220 1.00 79.75 75 ASP A O 1
ATOM 596 N N . VAL A 1 76 ? 7.155 2.260 -19.588 1.00 82.69 76 VAL A N 1
ATOM 597 C CA . VAL A 1 76 ? 7.735 0.920 -19.528 1.00 82.69 76 VAL A CA 1
ATOM 598 C C . VAL A 1 76 ? 6.691 -0.101 -19.954 1.00 82.69 76 VAL A C 1
ATOM 600 O O . VAL A 1 76 ? 5.505 0.069 -19.659 1.00 82.69 76 VAL A O 1
ATOM 603 N N . ASP A 1 77 ? 7.147 -1.175 -20.605 1.00 85.12 77 ASP A N 1
ATOM 604 C CA . ASP A 1 77 ? 6.303 -2.312 -20.958 1.00 85.12 77 ASP A CA 1
ATOM 605 C C . ASP A 1 77 ? 5.591 -2.864 -19.716 1.00 85.12 77 ASP A C 1
ATOM 607 O O . ASP A 1 77 ? 6.201 -3.178 -18.687 1.00 85.12 77 ASP A O 1
ATOM 611 N N . ARG A 1 78 ? 4.274 -3.004 -19.841 1.00 84.25 78 ARG A N 1
ATOM 612 C CA . ARG A 1 78 ? 3.390 -3.532 -18.811 1.00 84.25 78 ARG A CA 1
ATOM 613 C C . ARG A 1 78 ? 3.829 -4.916 -18.337 1.00 84.25 78 ARG A C 1
ATOM 615 O O . ARG A 1 78 ? 3.727 -5.187 -17.142 1.00 84.25 78 ARG A O 1
ATOM 622 N N . ALA A 1 79 ? 4.385 -5.746 -19.220 1.00 86.25 79 ALA A N 1
ATOM 623 C CA . ALA A 1 79 ? 4.877 -7.075 -18.861 1.00 86.25 79 ALA A CA 1
ATOM 624 C C . ALA A 1 79 ? 5.965 -7.027 -17.772 1.00 86.25 79 ALA A C 1
ATOM 626 O O . ALA A 1 79 ? 5.981 -7.866 -16.874 1.00 86.25 79 ALA A O 1
ATOM 627 N N . ILE A 1 80 ? 6.835 -6.010 -17.789 1.00 86.62 80 ILE A N 1
ATOM 628 C CA . ILE A 1 80 ? 7.898 -5.841 -16.785 1.00 86.62 80 ILE A CA 1
ATOM 629 C C . ILE A 1 80 ? 7.303 -5.544 -15.404 1.00 86.62 80 ILE A C 1
ATOM 631 O O . ILE A 1 80 ? 7.789 -6.049 -14.387 1.00 86.62 80 ILE A O 1
ATOM 635 N N . ILE A 1 81 ? 6.252 -4.725 -15.370 1.00 86.31 81 ILE A N 1
ATOM 636 C CA . ILE A 1 81 ? 5.556 -4.334 -14.141 1.00 86.31 81 ILE A CA 1
ATOM 637 C C . ILE A 1 81 ? 4.777 -5.529 -13.582 1.00 86.31 81 ILE A C 1
ATOM 639 O O . ILE A 1 81 ? 4.865 -5.825 -12.389 1.00 86.31 81 ILE A O 1
ATOM 643 N N . GLU A 1 82 ? 4.059 -6.250 -14.444 1.00 87.44 82 GLU A N 1
ATOM 644 C CA . GLU A 1 82 ? 3.285 -7.436 -14.071 1.00 87.44 82 GLU A CA 1
ATOM 645 C C . GLU A 1 82 ? 4.180 -8.576 -13.580 1.00 87.44 82 GLU A C 1
ATOM 647 O O . GLU A 1 82 ? 3.863 -9.213 -12.576 1.00 87.44 82 GLU A O 1
ATOM 652 N N . GLU A 1 83 ? 5.343 -8.788 -14.199 1.00 87.75 83 GLU A N 1
ATOM 653 C CA . GLU A 1 83 ? 6.332 -9.760 -13.727 1.00 87.75 83 GLU A CA 1
ATOM 654 C C . GLU A 1 83 ? 6.871 -9.378 -12.340 1.00 87.75 83 GLU A C 1
ATOM 656 O O . GLU A 1 83 ? 6.931 -10.215 -11.439 1.00 87.75 83 GLU A O 1
ATOM 661 N N . ALA A 1 84 ? 7.203 -8.099 -12.127 1.00 86.56 84 ALA A N 1
ATOM 662 C CA . ALA A 1 84 ? 7.679 -7.616 -10.832 1.00 86.56 84 ALA A CA 1
ATOM 663 C C . ALA A 1 84 ? 6.620 -7.758 -9.725 1.00 86.56 84 ALA A C 1
ATOM 665 O O . ALA A 1 84 ? 6.969 -8.007 -8.565 1.00 86.56 84 ALA A O 1
ATOM 666 N N . MET A 1 85 ? 5.340 -7.614 -10.072 1.00 85.12 85 MET A N 1
ATOM 667 C CA . MET A 1 85 ? 4.202 -7.763 -9.165 1.00 85.12 85 MET A CA 1
ATOM 668 C C . MET A 1 85 ? 3.771 -9.227 -8.967 1.00 85.12 85 MET A C 1
ATOM 670 O O . MET A 1 85 ? 3.239 -9.561 -7.908 1.00 85.12 85 MET A O 1
ATOM 674 N N . GLY A 1 86 ? 4.039 -10.100 -9.941 1.00 84.25 86 GLY A N 1
ATOM 675 C CA . GLY A 1 86 ? 3.595 -11.495 -9.972 1.00 84.25 86 GLY A CA 1
ATOM 676 C C . GLY A 1 86 ? 2.193 -11.697 -10.562 1.00 84.25 86 GLY A C 1
ATOM 677 O O . GLY A 1 86 ? 1.519 -12.655 -10.192 1.00 84.25 86 GLY A O 1
ATOM 678 N N . GLY A 1 87 ? 1.727 -10.795 -11.431 1.00 86.25 87 GLY A N 1
ATOM 679 C CA . GLY A 1 87 ? 0.417 -10.867 -12.085 1.00 86.25 87 GLY A CA 1
ATOM 680 C C . GLY A 1 87 ? -0.100 -9.504 -12.549 1.00 86.25 87 GLY A C 1
ATOM 681 O O . GLY A 1 87 ? 0.622 -8.514 -12.520 1.00 86.25 87 GLY A O 1
ATOM 682 N N . THR A 1 88 ? -1.374 -9.443 -12.945 1.00 81.38 88 THR A N 1
ATOM 683 C CA . THR A 1 88 ? -2.051 -8.213 -13.413 1.00 81.38 88 THR A CA 1
ATOM 684 C C . THR A 1 88 ? -2.628 -7.363 -12.277 1.00 81.38 88 THR A C 1
ATOM 686 O O . THR A 1 88 ? -2.923 -6.184 -12.462 1.00 81.38 88 THR A O 1
ATOM 689 N N . SER A 1 89 ? -2.789 -7.952 -11.091 1.00 84.81 89 SER A N 1
ATOM 690 C CA . SER A 1 89 ? -3.200 -7.277 -9.859 1.00 84.81 89 SER A CA 1
ATOM 691 C C . SER A 1 89 ? -2.734 -8.088 -8.658 1.00 84.81 89 SER A C 1
ATOM 693 O O . SER A 1 89 ? -2.707 -9.320 -8.728 1.00 84.81 89 SER A O 1
ATOM 695 N N . ARG A 1 90 ? -2.425 -7.424 -7.542 1.00 84.81 90 ARG A N 1
ATOM 696 C CA . ARG A 1 90 ? -2.099 -8.106 -6.285 1.00 84.81 90 ARG A CA 1
ATOM 697 C C . ARG A 1 90 ? -3.009 -7.637 -5.154 1.00 84.81 90 ARG A C 1
ATOM 699 O O . ARG A 1 90 ? -2.847 -6.502 -4.701 1.00 84.81 90 ARG A O 1
ATOM 706 N N . PRO A 1 91 ? -3.998 -8.444 -4.735 1.00 86.88 91 PRO A N 1
ATOM 707 C CA . PRO A 1 91 ? -4.939 -8.055 -3.695 1.00 86.88 91 PRO A CA 1
ATOM 708 C C . PRO A 1 91 ? -4.410 -8.345 -2.283 1.00 86.88 91 PRO A C 1
ATOM 710 O O . PRO A 1 91 ? -3.699 -9.320 -2.042 1.00 86.88 91 PRO A O 1
ATOM 713 N N . PHE A 1 92 ? -4.822 -7.504 -1.342 1.00 83.88 92 PHE A N 1
ATOM 714 C CA . PHE A 1 92 ? -4.547 -7.560 0.086 1.00 83.88 92 PHE A CA 1
ATOM 715 C C . PHE A 1 92 ? -5.876 -7.452 0.828 1.00 83.88 92 PHE A C 1
ATOM 717 O O . PHE A 1 92 ? -6.573 -6.439 0.732 1.00 83.88 92 PHE A O 1
ATOM 724 N N . TYR A 1 93 ? -6.223 -8.504 1.564 1.00 82.62 93 TYR A N 1
ATOM 725 C CA . TYR A 1 93 ? -7.485 -8.601 2.288 1.00 82.62 93 TYR A CA 1
ATOM 726 C C . TYR A 1 93 ? -7.246 -8.458 3.786 1.00 82.62 93 TYR A C 1
ATOM 728 O O . TYR A 1 93 ? -6.223 -8.893 4.312 1.00 82.62 93 TYR A O 1
ATOM 736 N N . SER A 1 94 ? -8.207 -7.872 4.491 1.00 70.44 94 SER A N 1
ATOM 737 C CA . SER A 1 94 ? -8.081 -7.643 5.934 1.00 70.44 94 SER A CA 1
ATOM 738 C C . SER A 1 94 ? -7.878 -8.928 6.739 1.00 70.44 94 SER A C 1
ATOM 740 O O . SER A 1 94 ? -7.159 -8.915 7.733 1.00 70.44 94 SER A O 1
ATOM 742 N N . ASP A 1 95 ? -8.448 -10.040 6.275 1.00 66.94 95 ASP A N 1
ATOM 743 C CA . ASP A 1 95 ? -8.419 -11.324 6.983 1.00 66.94 95 ASP A CA 1
ATOM 744 C C . ASP A 1 95 ? -7.104 -12.091 6.767 1.00 66.94 95 ASP A C 1
ATOM 746 O O . ASP A 1 95 ? -6.776 -13.008 7.518 1.00 66.94 95 ASP A O 1
ATOM 750 N N . THR A 1 96 ? -6.329 -11.717 5.744 1.00 61.56 96 THR A N 1
ATOM 751 C CA . THR A 1 96 ? -5.076 -12.392 5.373 1.00 61.56 96 THR A CA 1
ATOM 752 C C . THR A 1 96 ? -3.832 -11.615 5.794 1.00 61.56 96 THR A C 1
ATOM 754 O O . THR A 1 96 ? -2.725 -12.158 5.774 1.00 61.56 96 THR A O 1
ATOM 757 N N . VAL A 1 97 ? -3.989 -10.353 6.206 1.00 61.97 97 VAL A N 1
ATOM 758 C CA . VAL A 1 97 ? -2.874 -9.473 6.561 1.00 61.97 97 VAL A CA 1
ATOM 759 C C . VAL A 1 97 ? -2.764 -9.330 8.076 1.00 61.97 97 VAL A C 1
ATOM 761 O O . VAL A 1 97 ? -3.730 -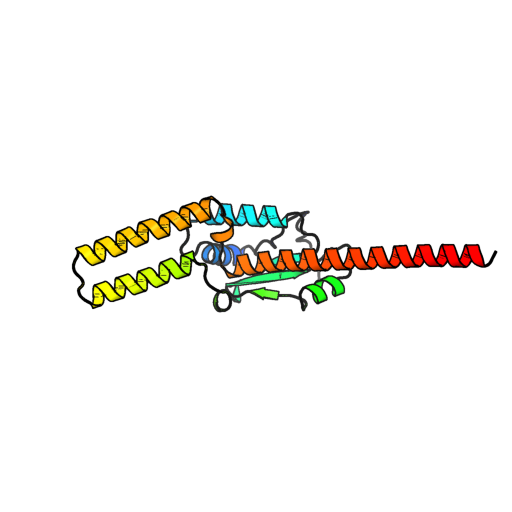9.039 8.775 1.00 61.97 97 VAL A O 1
ATOM 764 N N . LYS A 1 98 ? -1.548 -9.529 8.600 1.00 60.56 98 LYS A N 1
ATOM 765 C CA . LYS A 1 98 ? -1.301 -9.551 10.047 1.00 60.56 98 LYS A CA 1
ATOM 766 C C . LYS A 1 98 ? -1.729 -8.228 10.714 1.00 60.56 98 LYS A C 1
ATOM 768 O O . LYS A 1 98 ? -1.309 -7.158 10.252 1.00 60.56 98 LYS A O 1
ATOM 77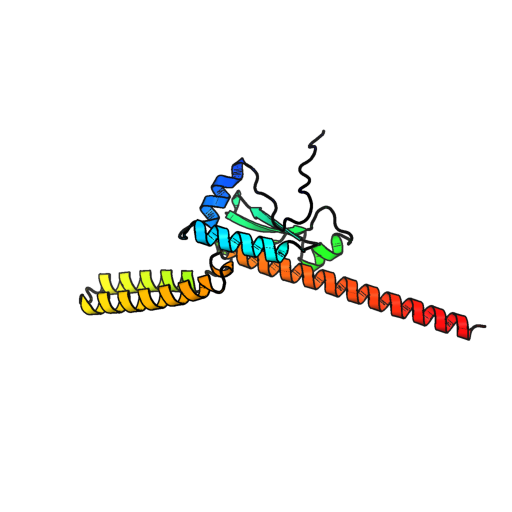3 N N . PRO A 1 99 ? -2.493 -8.289 11.823 1.00 61.03 99 PRO A N 1
ATOM 774 C CA . PRO A 1 99 ? -2.929 -7.105 12.558 1.00 61.03 99 PRO A CA 1
ATOM 775 C C . PRO A 1 99 ? -1.732 -6.283 13.060 1.00 61.03 99 PRO A C 1
ATOM 777 O O . PRO A 1 99 ? -0.624 -6.800 13.241 1.00 61.03 99 PRO A O 1
ATOM 780 N N . THR A 1 100 ? -1.921 -4.975 13.266 1.00 62.78 100 THR A N 1
ATOM 781 C CA . THR A 1 100 ? -0.837 -4.129 13.796 1.00 62.78 100 THR A CA 1
ATOM 782 C C . THR A 1 100 ? -0.436 -4.582 15.202 1.00 62.78 100 THR A C 1
ATOM 784 O O . THR A 1 100 ? -1.234 -5.162 15.930 1.00 62.78 100 THR A O 1
ATOM 787 N N . LYS A 1 101 ? 0.780 -4.235 15.652 1.00 62.84 101 LYS A N 1
ATOM 788 C CA . LYS A 1 101 ? 1.142 -4.393 17.073 1.00 62.84 101 LYS A CA 1
ATOM 789 C C . LYS A 1 101 ? 0.162 -3.666 17.999 1.00 62.84 101 LYS A C 1
ATOM 791 O O . LYS A 1 101 ? -0.054 -4.137 19.105 1.00 62.84 101 LYS A O 1
ATOM 796 N N . LEU A 1 102 ? -0.436 -2.558 17.550 1.00 62.06 102 LEU A N 1
ATOM 797 C CA . LEU A 1 102 ? -1.473 -1.856 18.303 1.00 62.06 102 LEU A CA 1
ATOM 798 C C . LEU A 1 102 ? -2.746 -2.703 18.425 1.00 62.06 102 LEU A C 1
ATOM 800 O O . LEU A 1 102 ? -3.252 -2.842 19.529 1.00 62.06 102 LEU A O 1
ATOM 804 N N . ASP A 1 103 ? -3.216 -3.294 17.324 1.00 63.34 103 ASP A N 1
ATOM 805 C CA . ASP A 1 103 ? -4.393 -4.175 17.315 1.00 63.34 103 ASP A CA 1
ATOM 806 C C . ASP A 1 103 ? -4.139 -5.417 18.184 1.00 63.34 103 ASP A C 1
ATOM 808 O O . ASP A 1 103 ? -4.947 -5.746 19.039 1.00 63.34 103 ASP A O 1
ATOM 812 N N . ILE A 1 104 ? -2.950 -6.026 18.081 1.00 65.88 104 ILE A N 1
ATOM 813 C CA . ILE A 1 104 ? -2.532 -7.144 18.944 1.00 65.88 104 ILE A CA 1
ATOM 814 C C . ILE A 1 104 ? -2.525 -6.725 20.423 1.00 65.88 104 ILE A C 1
ATOM 816 O O . ILE A 1 104 ? -2.947 -7.482 21.296 1.00 65.88 104 ILE A O 1
ATOM 820 N N . VAL A 1 105 ? -2.039 -5.520 20.736 1.00 64.06 105 VAL A N 1
ATOM 821 C CA . VAL A 1 105 ? -2.040 -4.996 22.109 1.00 64.06 105 VAL A CA 1
ATOM 822 C C . VAL A 1 105 ? -3.467 -4.729 22.594 1.00 64.06 105 VAL A C 1
ATOM 824 O O . VAL A 1 105 ? -3.775 -5.087 23.726 1.00 64.06 105 VAL A O 1
ATOM 827 N N . LEU A 1 106 ? -4.344 -4.170 21.760 1.00 65.00 106 LEU A N 1
ATOM 828 C CA . LEU A 1 106 ? -5.766 -3.966 22.061 1.00 65.00 106 LEU A CA 1
ATOM 829 C C . LEU A 1 106 ? -6.475 -5.296 22.346 1.00 65.00 106 LEU A C 1
ATOM 831 O O . LEU A 1 106 ? -7.058 -5.456 23.418 1.00 65.00 106 LEU A O 1
ATOM 835 N N . ASP A 1 107 ? -6.340 -6.273 21.452 1.00 67.12 107 ASP A N 1
ATOM 836 C CA . ASP A 1 107 ? -6.993 -7.580 21.566 1.00 67.12 107 ASP A CA 1
ATOM 837 C C . ASP A 1 107 ? -6.462 -8.387 22.754 1.00 67.12 107 ASP A C 1
ATOM 839 O O . ASP A 1 107 ? -7.239 -8.942 23.532 1.00 67.12 107 ASP A O 1
ATOM 843 N N . SER A 1 108 ? -5.139 -8.404 22.961 1.00 67.12 108 SER A N 1
ATOM 844 C CA . SER A 1 108 ? -4.541 -9.075 24.124 1.00 67.12 108 SER A CA 1
ATOM 845 C C . SER A 1 108 ? -4.988 -8.456 25.448 1.00 67.12 108 SER A C 1
ATOM 847 O O . SER A 1 108 ? -5.152 -9.179 26.427 1.00 67.12 108 SER A O 1
ATOM 849 N N . THR A 1 109 ? -5.242 -7.146 25.476 1.00 63.97 109 THR A N 1
ATOM 850 C CA . THR A 1 109 ? -5.714 -6.465 26.685 1.00 63.97 109 THR A CA 1
ATOM 851 C C . THR A 1 109 ? -7.190 -6.743 26.932 1.00 63.97 109 THR A C 1
ATOM 853 O O . THR A 1 109 ? -7.551 -7.039 28.066 1.00 63.97 109 THR A O 1
ATOM 856 N N . ASN A 1 110 ? -8.039 -6.709 25.901 1.00 67.69 110 ASN A N 1
ATOM 857 C CA . ASN A 1 110 ? -9.447 -7.091 26.045 1.00 67.69 110 ASN A CA 1
ATOM 858 C C . ASN A 1 110 ? -9.567 -8.528 26.570 1.00 67.69 110 ASN A C 1
ATOM 860 O O . ASN A 1 110 ? -10.303 -8.782 27.519 1.00 67.69 110 ASN A O 1
ATOM 864 N N . ALA A 1 111 ? -8.754 -9.446 26.042 1.00 70.62 111 ALA A N 1
ATOM 865 C CA . ALA A 1 111 ? -8.695 -10.821 26.525 1.00 70.62 111 ALA A CA 1
ATOM 866 C C . ALA A 1 111 ? -8.168 -10.938 27.971 1.00 70.62 111 ALA A C 1
ATOM 868 O O . ALA A 1 111 ? -8.613 -11.805 28.724 1.00 70.62 111 ALA A O 1
ATOM 869 N N . GLU A 1 112 ? -7.213 -10.097 28.380 1.00 67.56 112 GLU A N 1
ATOM 870 C CA . GLU A 1 112 ? -6.670 -10.076 29.746 1.00 67.56 112 GLU A CA 1
ATOM 871 C C . GLU A 1 112 ? -7.670 -9.474 30.750 1.00 67.56 112 GLU A C 1
ATOM 873 O O . GLU A 1 112 ? -7.842 -10.023 31.839 1.00 67.56 112 GLU A O 1
ATOM 878 N N . LEU A 1 113 ? -8.394 -8.417 30.367 1.00 66.62 113 LEU A N 1
ATOM 879 C CA . LEU A 1 113 ? -9.476 -7.819 31.155 1.00 66.62 113 LEU A CA 1
ATOM 880 C C . LEU A 1 113 ? -10.641 -8.795 31.329 1.00 66.62 113 LEU A C 1
ATOM 882 O O . LEU A 1 113 ? -11.044 -9.042 32.462 1.00 66.62 113 LEU A O 1
ATOM 886 N N . GLU A 1 114 ? -11.100 -9.441 30.255 1.00 70.56 114 GLU A N 1
ATOM 887 C CA . GLU A 1 114 ? -12.143 -10.469 30.341 1.00 70.56 114 GLU A CA 1
ATOM 888 C C . GLU A 1 114 ? -11.728 -11.646 31.233 1.00 70.56 114 GLU A C 1
ATOM 890 O O . GLU A 1 114 ? -12.546 -12.186 31.979 1.00 70.56 114 GLU A O 1
ATOM 895 N N . LYS A 1 115 ? -10.456 -12.066 31.183 1.00 74.88 115 LYS A N 1
ATOM 896 C CA . LYS A 1 115 ? -9.936 -13.118 32.070 1.00 74.88 115 LYS A CA 1
ATOM 897 C C . LYS A 1 115 ? -9.930 -12.678 33.530 1.00 74.88 115 LYS A C 1
ATOM 899 O O . LYS A 1 115 ? -10.294 -13.472 34.394 1.00 74.88 115 LYS A O 1
ATOM 904 N N . LEU A 1 116 ? -9.528 -11.441 33.817 1.00 66.81 116 LEU A N 1
ATOM 905 C CA . LEU A 1 116 ? -9.505 -10.894 35.177 1.00 66.81 116 LEU A CA 1
ATOM 906 C C . LEU A 1 116 ? -10.918 -10.682 35.738 1.00 66.81 116 LEU A C 1
ATOM 908 O O . LEU A 1 116 ? -11.142 -10.948 36.920 1.00 66.81 116 LEU A O 1
ATOM 912 N N . GLU A 1 117 ? -11.872 -10.279 34.898 1.00 66.50 117 GLU A N 1
ATOM 913 C CA . GLU A 1 117 ? -13.291 -10.181 35.253 1.00 66.50 117 GLU A CA 1
ATOM 914 C C . GLU A 1 117 ? -13.902 -11.561 35.523 1.00 66.50 117 GLU A C 1
ATOM 916 O O . GLU A 1 117 ? -14.500 -11.771 36.581 1.00 66.50 117 GLU A O 1
ATOM 921 N N . LYS A 1 118 ? -13.673 -12.544 34.639 1.00 76.50 118 LYS A N 1
ATOM 922 C CA . LYS A 1 118 ? -14.119 -13.939 34.835 1.00 76.50 118 LYS A CA 1
ATOM 923 C C . LYS A 1 118 ? -13.494 -14.585 36.074 1.00 76.50 118 LYS A C 1
ATOM 925 O O . LYS A 1 118 ? -14.147 -15.378 36.745 1.00 76.50 118 LYS A O 1
ATOM 930 N N . ALA A 1 119 ? -12.260 -14.217 36.414 1.00 75.12 119 ALA A N 1
ATOM 931 C CA . ALA A 1 119 ? -11.562 -14.696 37.605 1.00 75.12 119 ALA A CA 1
ATOM 932 C C . ALA A 1 119 ? -11.959 -13.969 38.907 1.00 75.12 119 ALA A C 1
ATOM 934 O O . ALA A 1 119 ? -11.363 -14.250 39.947 1.00 75.12 119 ALA A O 1
ATOM 935 N N . LYS A 1 120 ? -12.920 -13.025 38.875 1.00 69.75 120 LYS A N 1
ATOM 936 C CA . LYS A 1 120 ? -13.289 -12.158 40.016 1.00 69.75 120 LYS A CA 1
ATOM 937 C C . LYS A 1 120 ? -12.061 -11.529 40.695 1.00 69.75 120 LYS A C 1
ATOM 939 O O . LYS A 1 120 ? -11.977 -11.452 41.922 1.00 69.75 120 LYS A O 1
ATOM 944 N N . ALA A 1 121 ? -11.076 -11.116 39.899 1.00 64.62 121 ALA A N 1
ATOM 945 C CA . ALA A 1 121 ? -9.840 -10.544 40.413 1.00 64.62 121 ALA A CA 1
ATOM 946 C C . ALA A 1 121 ? -10.114 -9.263 41.221 1.00 64.62 121 ALA A C 1
ATOM 948 O O . ALA A 1 121 ? -11.060 -8.522 40.956 1.00 64.62 121 ALA A O 1
ATOM 949 N N . SER A 1 122 ? -9.267 -8.984 42.218 1.00 71.12 122 SER A N 1
ATOM 950 C CA . SER A 1 122 ? -9.455 -7.807 43.071 1.00 71.12 122 SER A CA 1
ATOM 951 C C . SER A 1 122 ? -9.396 -6.507 42.259 1.00 71.12 122 SER A C 1
ATOM 953 O O . SER A 1 122 ? -8.653 -6.397 41.277 1.00 71.12 122 SER A O 1
ATOM 955 N N . LYS A 1 123 ? -10.141 -5.487 42.709 1.00 66.38 123 LYS A N 1
ATOM 956 C CA . LYS A 1 123 ? -10.223 -4.162 42.063 1.00 66.38 123 LYS A CA 1
ATOM 957 C C . LYS A 1 123 ? -8.845 -3.537 41.795 1.00 66.38 123 LYS A C 1
ATOM 959 O O . LYS A 1 123 ? -8.670 -2.840 40.803 1.00 66.38 123 LYS A O 1
ATOM 964 N N . TYR A 1 124 ? -7.852 -3.845 42.629 1.00 68.88 124 TYR A N 1
ATOM 965 C CA . TYR A 1 124 ? -6.469 -3.395 42.460 1.00 68.88 124 TYR A CA 1
ATOM 966 C C . TYR A 1 124 ? -5.747 -4.069 41.286 1.00 68.88 124 TYR A C 1
ATOM 968 O O . TYR A 1 124 ? -5.019 -3.396 40.562 1.00 68.88 124 TYR A O 1
ATOM 976 N N . LYS A 1 125 ? -5.957 -5.373 41.051 1.00 65.88 125 LYS A N 1
ATOM 977 C CA . LYS A 1 125 ? -5.379 -6.076 39.890 1.00 65.88 125 LYS A CA 1
ATOM 978 C C . LYS A 1 125 ? -6.021 -5.619 38.582 1.00 65.88 125 LYS A C 1
ATOM 980 O O . LYS A 1 125 ? -5.303 -5.399 37.611 1.00 65.88 125 LYS A O 1
ATOM 985 N N . LEU A 1 126 ? -7.338 -5.405 38.588 1.00 62.75 126 LEU A N 1
ATOM 986 C CA . LEU A 1 126 ? -8.059 -4.784 37.470 1.00 62.75 126 LEU A CA 1
ATOM 987 C C . LEU A 1 126 ? -7.536 -3.366 37.193 1.00 62.75 126 LEU A C 1
ATOM 989 O O . LEU A 1 126 ? -7.206 -3.039 36.056 1.00 62.75 126 LEU A O 1
ATOM 993 N N . GLY A 1 127 ? -7.361 -2.553 38.240 1.00 61.59 127 GLY A N 1
ATOM 994 C CA . GLY A 1 127 ? -6.810 -1.201 38.130 1.00 61.59 127 GLY A CA 1
ATOM 995 C C . GLY A 1 127 ? -5.370 -1.170 37.611 1.00 61.59 127 GLY A C 1
ATOM 996 O O . GLY A 1 127 ? -5.052 -0.381 36.726 1.00 61.59 127 GLY A O 1
ATOM 997 N N . PHE A 1 128 ? -4.495 -2.056 38.091 1.00 73.75 128 PHE A N 1
ATOM 998 C CA . PHE A 1 128 ? -3.105 -2.118 37.629 1.00 73.75 128 PHE A CA 1
ATOM 999 C C . PHE A 1 128 ? -2.994 -2.593 36.173 1.00 73.75 128 PHE A C 1
ATOM 1001 O O . PHE A 1 128 ? -2.205 -2.039 35.405 1.00 73.75 128 PHE A O 1
ATOM 1008 N N . ALA A 1 129 ? -3.812 -3.569 35.764 1.00 65.31 129 ALA A N 1
ATOM 1009 C CA . ALA A 1 129 ? -3.917 -3.988 34.366 1.00 65.31 129 ALA A CA 1
ATOM 1010 C C . ALA A 1 129 ? -4.399 -2.833 33.471 1.00 65.31 129 ALA A C 1
ATOM 1012 O O . ALA A 1 129 ? -3.788 -2.567 32.434 1.00 65.31 129 ALA A O 1
ATOM 1013 N N . ALA A 1 130 ? -5.406 -2.074 33.917 1.00 60.56 130 ALA A N 1
ATOM 1014 C CA . ALA A 1 130 ? -5.899 -0.891 33.215 1.00 60.56 130 ALA A CA 1
ATOM 1015 C C . ALA A 1 130 ? -4.831 0.215 33.091 1.00 60.56 130 ALA A C 1
ATOM 1017 O O . ALA A 1 130 ? -4.654 0.785 32.016 1.00 60.56 130 ALA A O 1
ATOM 1018 N N . VAL A 1 131 ? -4.051 0.490 34.142 1.00 67.38 131 VAL A N 1
ATOM 1019 C CA . VAL A 1 131 ? -2.959 1.484 34.099 1.00 67.38 131 VAL A CA 1
ATOM 1020 C C . VAL A 1 131 ? -1.827 1.037 33.169 1.00 67.38 131 VAL A C 1
ATOM 1022 O O . VAL A 1 131 ? -1.350 1.818 32.343 1.00 67.38 131 VAL A O 1
ATOM 1025 N N . LYS A 1 132 ? -1.416 -0.235 33.243 1.00 70.69 132 LYS A N 1
ATOM 1026 C CA . LYS A 1 132 ? -0.400 -0.814 32.350 1.00 70.69 132 LYS A CA 1
ATOM 1027 C C . LYS A 1 132 ? -0.849 -0.767 30.887 1.00 70.69 132 LYS A C 1
ATOM 1029 O O . LYS A 1 132 ? -0.028 -0.524 29.998 1.00 70.69 132 LYS A O 1
ATOM 1034 N N . TYR A 1 133 ? -2.144 -0.954 30.645 1.00 64.44 133 TYR A N 1
ATOM 1035 C CA . TYR A 1 133 ? -2.760 -0.795 29.336 1.00 64.44 133 TYR A CA 1
ATOM 1036 C C . TYR A 1 133 ? -2.710 0.650 28.846 1.00 64.44 133 TYR A C 1
ATOM 1038 O O . TYR A 1 133 ? -2.200 0.887 27.753 1.00 64.44 133 TYR A O 1
ATOM 1046 N N . VAL A 1 134 ? -3.147 1.618 29.657 1.00 59.66 134 VAL A N 1
ATOM 1047 C CA . VAL A 1 134 ? -3.082 3.045 29.305 1.00 59.66 134 VAL A CA 1
ATOM 1048 C C . VAL A 1 134 ? -1.647 3.442 28.959 1.00 59.66 134 VAL A C 1
ATOM 1050 O O . VAL A 1 134 ? -1.426 4.079 27.936 1.00 59.66 134 VAL A O 1
ATOM 1053 N N . ALA A 1 135 ? -0.650 2.985 29.718 1.00 66.19 135 ALA A N 1
ATOM 1054 C CA . ALA A 1 135 ? 0.755 3.258 29.421 1.00 66.19 135 ALA A CA 1
ATOM 1055 C C . ALA A 1 135 ? 1.232 2.645 28.085 1.00 66.19 135 ALA A C 1
ATOM 1057 O O . ALA A 1 135 ? 1.912 3.317 27.307 1.00 66.19 135 ALA A O 1
ATOM 1058 N N . LYS A 1 136 ? 0.869 1.390 27.776 1.00 65.62 136 LYS A N 1
ATOM 1059 C CA . LYS A 1 136 ? 1.198 0.751 26.483 1.00 65.62 136 LYS A CA 1
ATOM 1060 C C . LYS A 1 136 ? 0.475 1.415 25.311 1.00 65.62 136 LYS A C 1
ATOM 1062 O O . LYS A 1 136 ? 1.103 1.671 24.284 1.00 65.62 136 LYS A O 1
ATOM 1067 N N . ALA A 1 137 ? -0.810 1.720 25.475 1.00 58.00 137 ALA A N 1
ATOM 1068 C CA . ALA A 1 137 ? -1.624 2.404 24.482 1.00 58.00 137 ALA A CA 1
ATOM 1069 C C . ALA A 1 137 ? -1.074 3.806 24.210 1.00 58.00 137 ALA A C 1
ATOM 1071 O O . ALA A 1 137 ? -0.886 4.151 23.052 1.00 58.00 137 ALA A O 1
ATOM 1072 N N . VAL A 1 138 ? -0.721 4.577 25.246 1.00 59.66 138 VAL A N 1
ATOM 1073 C CA . VAL A 1 138 ? -0.074 5.894 25.117 1.00 59.66 138 VAL A CA 1
ATOM 1074 C C . VAL A 1 138 ? 1.276 5.776 24.414 1.00 59.66 138 VAL A C 1
ATOM 1076 O O . VAL A 1 138 ? 1.545 6.549 23.500 1.00 59.66 138 VAL A O 1
ATOM 1079 N N . ARG A 1 139 ? 2.111 4.792 24.765 1.00 67.06 139 ARG A N 1
ATOM 1080 C CA . ARG A 1 139 ? 3.412 4.579 24.109 1.00 67.06 139 ARG A CA 1
ATOM 1081 C C . ARG A 1 139 ? 3.267 4.299 22.616 1.00 67.06 139 ARG A C 1
ATOM 1083 O O . ARG A 1 139 ? 3.992 4.883 21.813 1.00 67.06 139 ARG A O 1
ATOM 1090 N N . GLU A 1 140 ? 2.333 3.437 22.231 1.00 59.50 140 GLU A N 1
ATOM 1091 C CA . GLU A 1 140 ? 2.071 3.170 20.816 1.00 59.50 140 GLU A CA 1
ATOM 1092 C C . GLU A 1 140 ? 1.313 4.322 20.135 1.00 59.50 140 GLU A C 1
ATOM 1094 O O . GLU A 1 140 ? 1.570 4.603 18.971 1.00 59.50 140 GLU A O 1
ATOM 1099 N N . PHE A 1 141 ? 0.490 5.094 20.851 1.00 56.69 141 PHE A N 1
ATOM 1100 C CA . PHE A 1 141 ? -0.080 6.352 20.353 1.00 56.69 141 PHE A CA 1
ATOM 1101 C C . PHE A 1 141 ? 1.003 7.388 20.041 1.00 56.69 141 PHE A C 1
ATOM 1103 O O . PHE A 1 141 ? 0.940 8.034 18.998 1.00 56.69 141 PHE A O 1
ATOM 1110 N N . VAL A 1 142 ? 2.014 7.530 20.903 1.00 56.06 142 VAL A N 1
ATOM 1111 C CA . VAL A 1 142 ? 3.188 8.384 20.666 1.00 56.06 142 VAL A CA 1
ATOM 1112 C C . VAL A 1 142 ? 3.982 7.857 19.472 1.00 56.06 142 VAL A C 1
ATOM 1114 O O . VAL A 1 142 ? 4.370 8.627 18.598 1.00 56.06 142 VAL A O 1
ATOM 1117 N N . ARG A 1 143 ? 4.152 6.537 19.357 1.00 58.75 143 ARG A N 1
ATOM 1118 C CA . ARG A 1 143 ? 4.811 5.910 18.202 1.00 58.75 143 ARG A CA 1
ATOM 1119 C C . ARG A 1 143 ? 4.053 6.142 16.895 1.00 58.75 143 ARG A C 1
ATOM 1121 O O . ARG A 1 143 ? 4.671 6.399 15.869 1.00 58.75 143 ARG A O 1
ATOM 1128 N N . ILE A 1 144 ? 2.725 6.105 16.928 1.00 54.06 144 ILE A N 1
ATOM 1129 C CA . ILE A 1 144 ? 1.849 6.438 15.802 1.00 54.06 144 ILE A CA 1
ATOM 1130 C C . ILE A 1 144 ? 1.884 7.939 15.500 1.00 54.06 144 ILE A C 1
ATOM 1132 O O . ILE A 1 144 ? 1.819 8.329 14.340 1.00 54.06 144 ILE A O 1
ATOM 1136 N N . TYR A 1 145 ? 2.025 8.796 16.510 1.00 51.88 145 TYR A N 1
ATOM 1137 C CA . TYR A 1 145 ? 2.219 10.230 16.305 1.00 51.88 145 TYR A CA 1
ATOM 1138 C C . TYR A 1 145 ? 3.535 10.517 15.562 1.00 51.88 145 TYR A C 1
ATOM 1140 O O . TYR A 1 145 ? 3.570 11.372 14.681 1.00 51.88 145 TYR A O 1
ATOM 1148 N N . VAL A 1 146 ? 4.587 9.745 15.858 1.00 56.41 146 VAL A N 1
ATOM 1149 C CA . VAL A 1 146 ? 5.899 9.801 15.188 1.00 56.41 146 VAL A CA 1
ATOM 1150 C C . VAL A 1 146 ? 5.904 9.059 13.837 1.00 56.41 146 VAL A C 1
ATOM 1152 O O . VAL A 1 146 ? 6.655 9.415 12.935 1.00 56.41 146 VAL A O 1
ATOM 1155 N N . SER A 1 147 ? 5.052 8.049 13.642 1.00 58.78 147 SER A N 1
ATOM 1156 C CA . SER A 1 147 ? 4.904 7.300 12.381 1.00 58.78 147 SER A CA 1
ATOM 1157 C C . SER A 1 147 ? 3.429 7.047 12.032 1.00 58.78 147 SER A C 1
ATOM 1159 O O . SER A 1 147 ? 2.926 5.930 12.204 1.00 58.78 147 SER A O 1
ATOM 1161 N N . PRO A 1 148 ? 2.725 8.066 11.500 1.00 59.06 148 PRO A N 1
ATOM 1162 C CA . PRO A 1 148 ? 1.288 8.006 11.220 1.00 59.06 148 PRO A CA 1
ATOM 1163 C C . PRO A 1 148 ? 0.873 6.905 10.250 1.00 59.06 148 PRO A C 1
ATOM 1165 O O . PRO A 1 148 ? -0.268 6.470 10.297 1.00 59.06 148 PRO A O 1
ATOM 1168 N N . LYS A 1 149 ? 1.782 6.385 9.419 1.00 62.66 149 LYS A N 1
ATOM 1169 C CA . LYS A 1 149 ? 1.510 5.239 8.532 1.00 62.66 149 LYS A CA 1
ATOM 1170 C C . LYS A 1 149 ? 1.024 3.995 9.286 1.00 62.66 149 LYS A C 1
ATOM 1172 O O . LYS A 1 149 ? 0.229 3.238 8.746 1.00 62.66 149 LYS A O 1
ATOM 1177 N N . ASN A 1 150 ? 1.404 3.829 10.555 1.00 66.19 150 ASN A N 1
ATOM 1178 C CA . ASN A 1 150 ? 0.973 2.706 11.397 1.00 66.19 150 ASN A CA 1
ATOM 1179 C C . ASN A 1 150 ? -0.493 2.804 11.860 1.00 66.19 150 ASN A C 1
ATOM 1181 O O . ASN A 1 150 ? -1.044 1.818 12.355 1.00 66.19 150 ASN A O 1
ATOM 1185 N N . ILE A 1 151 ? -1.144 3.967 11.697 1.00 70.44 151 ILE A N 1
ATOM 1186 C CA . ILE A 1 151 ? -2.576 4.111 11.988 1.00 70.44 151 ILE A CA 1
ATOM 1187 C C . ILE A 1 151 ? -3.464 3.592 10.853 1.00 70.44 151 ILE A C 1
ATOM 1189 O O . ILE A 1 151 ? -4.666 3.455 11.056 1.00 70.44 151 ILE A O 1
ATOM 1193 N N . LEU A 1 152 ? -2.903 3.287 9.685 1.00 76.81 152 LEU A N 1
ATOM 1194 C CA . LEU A 1 152 ? -3.676 2.764 8.568 1.00 76.81 152 LEU A CA 1
ATOM 1195 C C . LEU A 1 152 ? -4.022 1.276 8.760 1.00 76.81 152 LEU A C 1
ATOM 1197 O O . LEU A 1 152 ? -3.268 0.556 9.431 1.00 76.81 152 LEU A O 1
ATOM 1201 N N . PRO A 1 153 ? -5.140 0.817 8.166 1.00 79.06 153 PRO A N 1
ATOM 1202 C CA . PRO A 1 153 ? -5.483 -0.599 8.073 1.00 79.06 153 PRO A CA 1
ATOM 1203 C C . PRO A 1 153 ? -4.317 -1.463 7.573 1.00 79.06 153 PRO A C 1
ATOM 1205 O O . PRO A 1 153 ? -3.446 -0.998 6.834 1.00 79.06 153 PRO A O 1
ATOM 1208 N N . ALA A 1 154 ? -4.248 -2.711 8.036 1.00 81.62 154 ALA A N 1
ATOM 1209 C CA . ALA A 1 154 ? -3.103 -3.578 7.771 1.00 81.62 154 ALA A CA 1
ATOM 1210 C C . ALA A 1 154 ? -2.955 -3.932 6.286 1.00 81.62 154 ALA A C 1
ATOM 1212 O O . ALA A 1 154 ? -1.851 -3.861 5.752 1.00 81.62 154 ALA A O 1
ATOM 1213 N N . ASP A 1 155 ? -4.071 -4.218 5.628 1.00 84.12 155 ASP A N 1
ATOM 1214 C CA . ASP A 1 155 ? -4.209 -4.391 4.182 1.00 84.12 155 ASP A CA 1
ATOM 1215 C C . ASP A 1 155 ? -3.694 -3.180 3.389 1.00 84.12 155 ASP A C 1
ATOM 1217 O O . ASP A 1 155 ? -2.924 -3.344 2.445 1.00 84.12 155 ASP A O 1
ATOM 1221 N N . LEU A 1 156 ? -4.025 -1.960 3.815 1.00 84.12 156 LEU A N 1
ATOM 1222 C CA . LEU A 1 156 ? -3.550 -0.735 3.172 1.00 84.12 156 LEU A CA 1
ATOM 1223 C C . LEU A 1 156 ? -2.034 -0.544 3.315 1.00 84.12 156 LEU A C 1
ATOM 1225 O O . LEU A 1 156 ? -1.354 -0.118 2.381 1.00 84.12 156 LEU A O 1
ATOM 1229 N N . ARG A 1 157 ? -1.482 -0.862 4.488 1.00 83.25 157 ARG A N 1
ATOM 1230 C CA . ARG A 1 157 ? -0.028 -0.813 4.705 1.00 83.25 157 ARG A CA 1
ATOM 1231 C C . ARG A 1 157 ? 0.687 -1.858 3.854 1.00 83.25 157 ARG A C 1
ATOM 1233 O O . ARG A 1 157 ? 1.687 -1.525 3.232 1.00 83.25 157 ARG A O 1
ATOM 1240 N N . ALA A 1 158 ? 0.150 -3.074 3.776 1.00 85.25 158 ALA A N 1
ATOM 1241 C CA . ALA A 1 158 ? 0.706 -4.129 2.936 1.00 85.25 158 ALA A CA 1
ATOM 1242 C C . ALA A 1 158 ? 0.677 -3.749 1.447 1.00 85.25 158 ALA A C 1
ATOM 1244 O O . ALA A 1 158 ? 1.678 -3.921 0.757 1.00 85.25 158 ALA A O 1
ATOM 1245 N N . ALA A 1 159 ? -0.413 -3.139 0.972 1.00 86.81 159 ALA A N 1
ATOM 1246 C CA . ALA A 1 159 ? -0.487 -2.610 -0.388 1.00 86.81 159 ALA A CA 1
ATOM 1247 C C . ALA A 1 159 ? 0.554 -1.500 -0.644 1.00 86.81 159 ALA A C 1
ATOM 1249 O O . ALA A 1 159 ? 1.175 -1.467 -1.701 1.00 86.81 159 ALA A O 1
ATOM 1250 N N . SER A 1 160 ? 0.796 -0.620 0.332 1.00 86.75 160 SER A N 1
ATOM 1251 C CA . SER A 1 160 ? 1.832 0.424 0.259 1.00 86.75 160 SER A CA 1
ATOM 1252 C C . SER A 1 160 ? 3.261 -0.142 0.236 1.00 86.75 160 SER A C 1
ATOM 1254 O O . SER A 1 160 ? 4.109 0.311 -0.540 1.00 86.75 160 SER A O 1
ATOM 1256 N N . GLU A 1 161 ? 3.544 -1.153 1.057 1.00 87.25 161 GLU A N 1
ATOM 1257 C CA . GLU A 1 161 ? 4.833 -1.852 1.058 1.00 87.25 161 GLU A CA 1
ATOM 1258 C C . GLU A 1 161 ? 5.075 -2.565 -0.276 1.00 87.25 161 GLU A C 1
ATOM 1260 O O . GLU A 1 161 ? 6.154 -2.443 -0.859 1.00 87.25 161 GLU A O 1
ATOM 1265 N N . GLU A 1 162 ? 4.052 -3.235 -0.802 1.00 87.31 162 GLU A N 1
ATOM 1266 C CA . GLU A 1 162 ? 4.121 -3.914 -2.090 1.00 87.31 162 GLU A CA 1
ATOM 1267 C C . GLU A 1 162 ? 4.312 -2.936 -3.250 1.00 87.31 162 GLU A C 1
ATOM 1269 O O . GLU A 1 162 ? 5.173 -3.167 -4.097 1.00 87.31 162 GLU A O 1
ATOM 1274 N N . ALA A 1 163 ? 3.583 -1.817 -3.267 1.00 87.69 163 ALA A N 1
ATOM 1275 C CA . ALA A 1 163 ? 3.771 -0.778 -4.275 1.00 87.69 163 ALA A CA 1
ATOM 1276 C C . ALA A 1 163 ? 5.225 -0.276 -4.282 1.00 87.69 163 ALA A C 1
ATOM 1278 O O . ALA A 1 163 ? 5.875 -0.251 -5.324 1.00 87.69 163 ALA A O 1
ATOM 1279 N N . THR A 1 164 ? 5.790 -0.010 -3.097 1.00 88.50 164 THR A N 1
ATOM 1280 C CA . THR A 1 164 ? 7.201 0.395 -2.956 1.00 88.50 164 THR A CA 1
ATOM 1281 C C . THR A 1 164 ? 8.160 -0.678 -3.487 1.00 88.50 164 THR A C 1
ATOM 1283 O O . THR A 1 164 ? 9.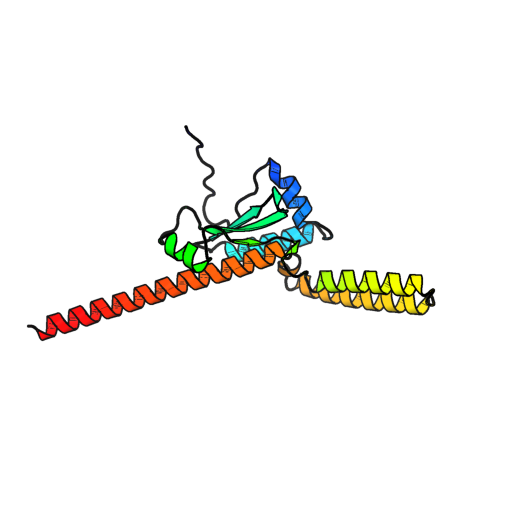137 -0.361 -4.168 1.00 88.50 164 THR A O 1
ATOM 1286 N N . ARG A 1 165 ? 7.896 -1.956 -3.186 1.00 91.44 165 ARG A N 1
ATOM 1287 C CA . ARG A 1 165 ? 8.711 -3.088 -3.649 1.00 91.44 165 ARG A CA 1
ATOM 1288 C C . ARG A 1 165 ? 8.703 -3.193 -5.173 1.00 91.44 165 ARG A C 1
ATOM 1290 O O . ARG A 1 165 ? 9.765 -3.378 -5.768 1.00 91.44 165 ARG A O 1
ATOM 1297 N N . VAL A 1 166 ? 7.529 -3.090 -5.795 1.00 88.56 166 VAL A N 1
ATOM 1298 C CA . VAL A 1 166 ? 7.375 -3.183 -7.253 1.00 88.56 166 VAL A CA 1
ATOM 1299 C C . VAL A 1 166 ? 8.063 -2.006 -7.938 1.00 88.56 166 VAL A C 1
ATOM 1301 O O . VAL A 1 166 ? 8.846 -2.231 -8.857 1.00 88.56 166 VAL A O 1
ATOM 1304 N N . GLU A 1 167 ? 7.882 -0.779 -7.441 1.00 88.56 167 GLU A N 1
ATOM 1305 C CA . GLU A 1 167 ? 8.570 0.410 -7.965 1.00 88.56 167 GLU A CA 1
ATOM 1306 C C . GLU A 1 167 ? 10.095 0.234 -7.984 1.00 88.56 167 GLU A C 1
ATOM 1308 O O . GLU A 1 167 ? 10.755 0.478 -8.997 1.00 88.56 167 GLU A O 1
ATOM 1313 N N . GLN A 1 168 ? 10.665 -0.257 -6.881 1.00 90.44 168 GLN A N 1
ATOM 1314 C CA . GLN A 1 168 ? 12.101 -0.520 -6.780 1.00 90.44 168 GLN A CA 1
ATOM 1315 C C . GLN A 1 168 ? 12.556 -1.654 -7.704 1.00 90.44 168 GLN A C 1
ATOM 1317 O O . GLN A 1 168 ? 13.626 -1.559 -8.310 1.00 90.44 168 GLN A O 1
ATOM 1322 N N . ALA A 1 169 ? 11.765 -2.723 -7.823 1.00 89.75 169 ALA A N 1
ATOM 1323 C CA . ALA A 1 169 ? 12.083 -3.861 -8.679 1.00 89.75 169 ALA A CA 1
ATOM 1324 C C . ALA A 1 169 ? 12.111 -3.463 -10.162 1.00 89.75 169 ALA A C 1
ATOM 1326 O O . ALA A 1 169 ? 13.077 -3.783 -10.861 1.00 89.75 169 ALA A O 1
ATOM 1327 N N . VAL A 1 170 ? 11.105 -2.712 -10.620 1.00 88.44 170 VAL A N 1
ATOM 1328 C CA . VAL A 1 170 ? 11.029 -2.201 -11.995 1.00 88.44 170 VAL A CA 1
ATOM 1329 C C . VAL A 1 170 ? 12.183 -1.235 -12.264 1.00 88.44 170 VAL A C 1
ATOM 1331 O O . VAL A 1 170 ? 12.931 -1.431 -13.220 1.00 88.44 170 VAL A O 1
ATOM 1334 N N . ALA A 1 171 ? 12.419 -0.259 -11.381 1.00 88.25 171 ALA A N 1
ATOM 1335 C CA . ALA A 1 171 ? 13.521 0.693 -11.538 1.00 88.25 171 ALA A CA 1
ATOM 1336 C C . ALA A 1 171 ? 14.896 0.003 -11.609 1.00 88.25 171 ALA A C 1
ATOM 1338 O O . ALA A 1 171 ? 15.737 0.367 -12.433 1.00 88.25 171 ALA A O 1
ATOM 1339 N N . LYS A 1 172 ? 15.124 -1.025 -10.782 1.00 90.62 172 LYS A N 1
ATOM 1340 C CA . LYS A 1 172 ? 16.370 -1.802 -10.790 1.00 90.62 172 LYS A CA 1
ATOM 1341 C C . LYS A 1 172 ? 16.547 -2.584 -12.090 1.00 90.62 172 LYS A C 1
ATOM 1343 O O . LYS A 1 172 ? 17.658 -2.639 -12.614 1.00 90.62 172 LYS A O 1
ATOM 1348 N N . ARG A 1 173 ? 15.477 -3.180 -12.620 1.00 88.81 173 ARG A N 1
ATOM 1349 C CA . ARG A 1 173 ? 15.532 -3.912 -13.891 1.00 88.81 173 ARG A CA 1
ATOM 1350 C C . ARG A 1 173 ? 15.864 -2.986 -15.056 1.00 88.81 173 ARG A C 1
ATOM 1352 O O . ARG A 1 173 ? 16.805 -3.269 -15.786 1.00 88.81 173 ARG A O 1
ATOM 1359 N N . LEU A 1 174 ? 15.203 -1.835 -15.137 1.00 88.06 174 LEU A N 1
ATOM 1360 C CA . LEU A 1 174 ? 15.484 -0.828 -16.164 1.00 88.06 174 LEU A CA 1
ATOM 1361 C C . LEU A 1 174 ? 16.921 -0.306 -16.089 1.00 88.06 174 LEU A C 1
ATOM 1363 O O . LEU A 1 174 ? 17.574 -0.138 -17.115 1.00 88.06 174 LEU A O 1
ATOM 1367 N N . ALA A 1 175 ? 17.445 -0.093 -14.879 1.00 88.62 175 ALA A N 1
ATOM 1368 C CA . ALA A 1 175 ? 18.839 0.300 -14.693 1.00 88.62 175 ALA A CA 1
ATOM 1369 C C . ALA A 1 175 ? 19.817 -0.782 -15.184 1.00 88.62 175 ALA A C 1
ATOM 1371 O O . ALA A 1 175 ? 20.820 -0.459 -15.822 1.00 88.62 175 ALA A O 1
ATOM 1372 N N . ASN A 1 176 ? 19.514 -2.058 -14.929 1.00 90.25 176 ASN A N 1
ATOM 1373 C CA . ASN A 1 176 ? 20.324 -3.179 -15.406 1.00 90.25 176 ASN A CA 1
ATOM 1374 C C . ASN A 1 176 ? 20.284 -3.307 -16.934 1.00 90.25 176 ASN A C 1
ATOM 1376 O O . ASN A 1 176 ? 21.326 -3.532 -17.548 1.00 90.25 176 ASN A O 1
ATOM 1380 N N . ASP A 1 177 ? 19.115 -3.143 -17.548 1.00 87.62 177 ASP A N 1
ATOM 1381 C CA . ASP A 1 177 ? 18.959 -3.236 -19.001 1.00 87.62 177 ASP A CA 1
ATOM 1382 C C . ASP A 1 177 ? 19.667 -2.067 -19.702 1.00 87.62 177 ASP A C 1
ATOM 1384 O O . ASP A 1 177 ? 20.430 -2.276 -20.646 1.00 87.62 177 ASP A O 1
ATOM 1388 N N . ALA A 1 178 ? 19.559 -0.852 -19.155 1.00 86.94 178 ALA A N 1
ATOM 1389 C CA . ALA A 1 178 ? 20.316 0.304 -19.632 1.00 86.94 178 ALA A CA 1
ATOM 1390 C C . ALA A 1 178 ? 21.839 0.126 -19.477 1.00 86.94 178 ALA A C 1
ATOM 1392 O O . ALA A 1 178 ? 22.609 0.580 -20.325 1.00 86.94 178 ALA A O 1
ATOM 1393 N N . ALA A 1 179 ? 22.300 -0.528 -18.405 1.00 88.50 179 ALA A N 1
ATOM 1394 C CA . ALA A 1 179 ? 23.719 -0.822 -18.208 1.00 88.50 179 ALA A CA 1
ATOM 1395 C C . ALA A 1 179 ? 24.237 -1.854 -19.222 1.00 88.50 179 ALA A C 1
ATOM 1397 O O . ALA A 1 179 ? 25.298 -1.646 -19.812 1.00 88.50 179 ALA A O 1
ATOM 1398 N N . LYS A 1 180 ? 23.478 -2.929 -19.472 1.00 89.81 180 LYS A N 1
ATOM 1399 C CA . LYS A 1 180 ? 23.809 -3.935 -20.494 1.00 89.81 180 LYS A CA 1
ATOM 1400 C C . LYS A 1 180 ? 23.890 -3.320 -21.885 1.00 89.81 180 LYS A C 1
ATOM 1402 O O . LYS A 1 180 ? 24.834 -3.601 -22.617 1.00 89.81 180 LYS A O 1
ATOM 1407 N N . GLU A 1 181 ? 22.955 -2.438 -22.217 1.00 87.06 181 GLU A N 1
ATOM 1408 C CA . GLU A 1 181 ? 22.929 -1.782 -23.521 1.00 87.06 181 GLU A CA 1
ATOM 1409 C C . GLU A 1 181 ? 24.135 -0.856 -23.726 1.00 87.06 181 GLU A C 1
ATOM 1411 O O . GLU A 1 181 ? 24.766 -0.868 -24.781 1.00 87.06 181 GLU A O 1
ATOM 1416 N N . LYS A 1 182 ? 24.551 -0.124 -22.685 1.00 86.25 182 LYS A N 1
ATOM 1417 C CA . LYS A 1 182 ? 25.789 0.673 -22.731 1.00 86.25 182 LYS A CA 1
ATOM 1418 C C . LYS A 1 182 ? 27.028 -0.188 -22.968 1.00 86.25 182 LYS A C 1
ATOM 1420 O O . LYS A 1 182 ? 27.897 0.215 -23.738 1.00 86.25 182 LYS A O 1
ATOM 1425 N N . ILE A 1 183 ? 27.109 -1.356 -22.328 1.00 84.25 183 ILE A N 1
ATOM 1426 C CA . ILE A 1 183 ? 28.214 -2.304 -22.531 1.00 84.25 183 ILE A CA 1
ATOM 1427 C C . ILE A 1 183 ? 28.198 -2.839 -23.966 1.00 84.25 183 ILE A C 1
ATOM 1429 O O . ILE A 1 183 ? 29.244 -2.866 -24.610 1.00 84.25 183 ILE A O 1
ATOM 1433 N N . ARG A 1 184 ? 27.023 -3.200 -24.498 1.00 87.00 184 ARG A N 1
ATOM 1434 C CA . ARG A 1 184 ? 26.869 -3.661 -25.886 1.00 87.00 184 ARG A CA 1
ATOM 1435 C C . ARG A 1 184 ? 27.374 -2.617 -26.880 1.00 87.00 184 ARG A C 1
ATOM 1437 O O . ARG A 1 184 ? 28.243 -2.924 -27.689 1.00 87.00 184 ARG A O 1
ATOM 1444 N N . ILE A 1 185 ? 26.919 -1.371 -26.749 1.00 86.94 185 ILE A N 1
ATOM 1445 C CA . ILE A 1 185 ? 27.336 -0.256 -27.612 1.00 86.94 185 ILE A CA 1
ATOM 1446 C C . ILE A 1 185 ? 28.847 0.005 -27.498 1.00 86.94 185 ILE A C 1
ATOM 1448 O O . ILE A 1 185 ? 29.506 0.292 -28.498 1.00 86.94 185 ILE A O 1
ATOM 1452 N N . ALA A 1 186 ? 29.419 -0.076 -26.293 1.00 84.00 186 ALA A N 1
ATOM 1453 C CA . ALA A 1 186 ? 30.859 0.092 -26.093 1.00 84.00 186 ALA A CA 1
ATOM 1454 C C . ALA A 1 186 ? 31.665 -1.028 -26.772 1.00 84.00 186 ALA A C 1
ATOM 1456 O O . ALA A 1 186 ? 32.645 -0.744 -27.460 1.00 84.00 186 ALA A O 1
ATOM 1457 N N . ASN A 1 187 ? 31.219 -2.279 -26.642 1.00 83.69 187 ASN A N 1
ATOM 1458 C CA . ASN A 1 187 ? 31.851 -3.431 -27.282 1.00 83.69 187 ASN A CA 1
ATOM 1459 C C . ASN A 1 187 ? 31.751 -3.361 -28.812 1.00 83.69 187 ASN A C 1
ATOM 1461 O O . ASN A 1 187 ? 32.743 -3.595 -29.494 1.00 83.69 187 ASN A O 1
ATOM 1465 N N . GLU A 1 188 ? 30.601 -2.967 -29.362 1.00 82.88 188 GLU A N 1
ATOM 1466 C CA . GLU A 1 188 ? 30.423 -2.775 -30.809 1.00 82.88 188 GLU A CA 1
ATOM 1467 C C . GLU A 1 188 ? 31.356 -1.691 -31.367 1.00 82.88 188 GLU A C 1
ATOM 1469 O O . GLU A 1 188 ? 31.933 -1.856 -32.443 1.00 82.88 188 GLU A O 1
ATOM 1474 N N . LYS A 1 189 ? 31.573 -0.600 -30.621 1.00 81.94 189 LYS A N 1
ATOM 1475 C CA . LYS A 1 189 ? 32.549 0.437 -30.995 1.00 81.94 189 LYS A CA 1
ATOM 1476 C C . LYS A 1 189 ? 33.987 -0.076 -30.970 1.00 81.94 189 LYS A C 1
ATOM 1478 O O . LYS A 1 189 ? 34.752 0.259 -31.870 1.00 81.94 189 LYS A O 1
ATOM 1483 N N . LEU A 1 190 ? 34.357 -0.876 -29.969 1.00 75.75 190 LEU A N 1
ATOM 1484 C CA . LEU A 1 190 ? 35.694 -1.473 -29.883 1.00 75.75 190 LEU A CA 1
ATOM 1485 C C . LEU A 1 190 ? 35.946 -2.449 -31.038 1.00 75.75 190 LEU A C 1
ATOM 1487 O O . LEU A 1 190 ? 36.989 -2.361 -31.680 1.00 75.75 190 LEU A O 1
ATOM 1491 N N . ILE A 1 191 ? 34.971 -3.305 -31.355 1.00 74.00 191 ILE A N 1
ATOM 1492 C CA . ILE A 1 191 ? 35.054 -4.254 -32.473 1.00 74.00 191 ILE A CA 1
ATOM 1493 C C . ILE A 1 191 ? 35.210 -3.504 -33.803 1.00 74.00 191 ILE A C 1
ATOM 1495 O O . ILE A 1 191 ? 36.140 -3.784 -34.557 1.00 74.00 191 ILE A O 1
ATOM 1499 N N . ASN A 1 192 ? 34.378 -2.492 -34.064 1.00 72.25 192 ASN A N 1
ATOM 1500 C CA . ASN A 1 192 ? 34.452 -1.708 -35.302 1.00 72.25 192 ASN A CA 1
ATOM 1501 C C . ASN A 1 192 ? 35.751 -0.901 -35.443 1.00 72.25 192 ASN A C 1
ATOM 1503 O O . ASN A 1 192 ? 36.217 -0.698 -36.561 1.00 72.25 192 ASN A O 1
ATOM 1507 N N . ASN A 1 193 ? 36.344 -0.452 -34.334 1.00 70.12 193 ASN A N 1
ATOM 1508 C CA . ASN A 1 193 ? 37.651 0.207 -34.353 1.00 70.12 193 ASN A CA 1
ATOM 1509 C C . ASN A 1 193 ? 38.816 -0.781 -34.510 1.00 70.12 193 ASN A C 1
ATOM 1511 O O . ASN A 1 193 ? 39.866 -0.373 -34.981 1.00 70.12 193 ASN A O 1
ATOM 1515 N N . SER A 1 194 ? 38.648 -2.051 -34.127 1.00 65.06 194 SER A N 1
ATOM 1516 C CA . SER A 1 194 ? 39.671 -3.096 -34.303 1.00 65.06 194 SER A CA 1
ATOM 1517 C C . SER A 1 194 ? 39.678 -3.749 -35.692 1.00 65.06 194 SER A C 1
ATOM 1519 O O . SER A 1 194 ? 40.626 -4.448 -36.031 1.00 65.06 194 SER A O 1
ATOM 1521 N N . LEU A 1 195 ? 38.616 -3.542 -36.480 1.00 61.34 195 LEU A N 1
ATOM 1522 C CA . LEU A 1 195 ? 38.454 -4.062 -37.846 1.00 61.34 195 LEU A CA 1
ATOM 1523 C C . LEU A 1 195 ? 38.819 -3.037 -38.939 1.00 61.34 195 LEU A C 1
ATOM 1525 O O . LEU A 1 195 ? 38.673 -3.340 -40.123 1.00 61.34 195 LEU A O 1
ATOM 1529 N N . LYS A 1 196 ? 39.253 -1.833 -38.554 1.00 51.12 196 LYS A N 1
ATOM 1530 C CA . LYS A 1 196 ? 39.809 -0.799 -39.438 1.00 51.12 196 LYS A CA 1
ATOM 1531 C C . LYS A 1 196 ? 41.312 -0.704 -39.243 1.00 51.12 196 LYS A C 1
ATOM 1533 O O . LYS A 1 196 ? 41.987 -0.423 -40.254 1.00 51.12 196 LYS A O 1
#

Foldseek 3Di:
DDPDDPDPPAFFLADDDDPVQVVLLQCLFPPVHDSVLSVVLVVVLSVVRSPQAFWHWYQDSVQSFIKIATDPDHPDDNVLLQVLLVHRMGIFHLVPFDFAPLVVLVVVLVVVLVVCVVVVHDPVVNVVSVVVSVVVNVVVVVVCVVVSNSSGRRRVNVSSVSSVSSSVSSVVVVVVVVVVVVVVVVVVVVVVVVVD

Organism: NCBI:txid2682970